Protein 4UQZ (pdb70)

Nearest PDB structures (foldseek):
  4uqy-assembly1_A  TM=9.998E-01  e=8.781E-48  Pseudomonas aeruginosa PAO1
  1zbp-assembly1_A  TM=9.006E-01  e=8.886E-19  Vibrio parahaemolyticus RIMD 2210633
  6xss-assembly1_A  TM=6.381E-01  e=7.057E-02  synthetic construct
  5jjt-assembly1_A  TM=5.419E-01  e=2.620E-01  Arabidopsis thaliana
  4hnw-assembly1_A  TM=4.404E-01  e=8.719E-01  Saccharomyces cerevisiae S288C

CATH classification: 1.25.40.10

Radius of gyration: 18.88 Å; Cα contacts (8 Å, |Δi|>4): 562; chains: 2; bounding box: 41×32×58 Å

Secondary structure (DSSP, 8-state):
-HHHHHHTT-HHHHHHHHHHHHHHSTT-HHHHHHHHHHHHHHT-HHHHHHHHHHHHHH-GGGHHHHHHHHHHHHHHHHHHHHHTTSSPPEE-SS--TTHHHHHHHHHHHHTT-HHHHHHHHHHHHHHSPP--EEETTEEES-EEES-TTTSSEEEEEETTEEEEEEGGGEEEEEE----BGGGGTEEEEEEEETTS-EEEEEEE-B-TTHHHHS-HHHHTTSEEEE-TTS-EEEB-EEEESS-EEEGGG--EEEE---/-TT--S--S-EE------BSS---

Sequence (282 aa):
IAEELLRAGRLDDALKALQEQVRSQPSNATLRIFLFQLLAVMGQWARAQNQLKVVGELDASALPMVQTYSSTTAIDCEALRREVFAGRLTPVILGQPAEWIAPLLQALSSLDAEGHGEAAQALREQAFDAAPAVPGRIGEAPFAWLADADTRLGPVLEVIVNGRYAWLPMSNLRSLKVEAPSDLRDLVWLPAELTLANGGATVALLPARYAETVEHGDDAARLGRKTEWLDSGLPVGQRLFVTDAGETALFDLRELDFEPTQKFIARNRAPRVQIEYDVELYGAE

Solvent-accessible surface area: 12768 Å² total; per-residue (Å²): 160,2,68,98,25,10,128,66,12,124,0,106,61,0,18,161,27,0,78,78,66,12,165,67,92,74,88,43,17,60,10,30,6,0,5,0,0,0,2,0,0,23,13,52,54,72,138,0,33,79,28,0,131,55,0,6,154,74,49,70,91,2,87,96,14,19,120,61,18,25,40,0,2,78,4,14,50,70,5,137,52,0,15,27,24,149,72,108,7,67,50,38,36,134,117,18,166,22,7,49,25,0,36,98,0,5,36,41,60,67,120,66,97,35,157,46,0,89,44,38,21,93,105,0,18,107,66,0,60,51,16,54,4,102,32,28,154,61,99,10,51,26,5,0,1,1,2,43,14,0,0,6,0,3,2,0,7,16,145,43,130,9,0,0,2,0,6,40,13,3,66,25,2,91,4,122,38,6,63,25,0,12,8,10,1,0,1,59,6,100,3,47,28,46,109,57,32,82,39,111,7,19,0,0,0,6,3,25,29,0,43,103,96,16,66,40,35,0,35,3,1,46,47,0,34,31,49,164,84,25,60,2,0,0,0,2,3,3,5,7,64,75,30,83,26,5,0,2,46,1,89,90,2,44,12,95,105,163,122,58,3,71,11,173,70,106,48,90,19,142,30,105,109,53,118,20,115,18,74,31,26,146

Structure (mmCIF, N/CA/C/O backbone):
data_4UQZ
#
_entry.id   4UQZ
#
_cell.length_a   52.112
_cell.length_b   67.323
_cell.length_c   94.025
_cell.angle_alpha   90.00
_cell.angle_beta   90.00
_cell.angle_gamma   90.00
#
_symmetry.space_group_name_H-M   'P 21 21 21'
#
loop_
_entity.id
_entity.type
_entity.pdbx_description
1 polymer HSIE1
2 polymer HSIB1
3 non-polymer 'ACETATE ION'
4 water water
#
loop_
_atom_site.group_PDB
_atom_site.id
_atom_site.type_symbol
_atom_site.label_atom_id
_atom_site.label_alt_id
_atom_site.label_comp_id
_atom_site.label_asym_id
_atom_site.label_entity_id
_atom_site.label_seq_id
_atom_site.pdbx_PDB_ins_code
_atom_site.Cartn_x
_atom_site.Cartn_y
_atom_site.Cartn_z
_atom_site.occupancy
_atom_site.B_iso_or_equiv
_atom_site.auth_seq_id
_atom_site.auth_comp_id
_atom_site.auth_asym_id
_atom_site.auth_atom_id
_atom_site.pdbx_PDB_model_num
ATOM 1 N N . ILE A 1 2 ? -1.818 20.240 -52.325 1.00 39.31 30 ILE A N 1
ATOM 2 C CA . ILE A 1 2 ? -3.129 20.791 -51.993 1.00 40.14 30 ILE A CA 1
ATOM 3 C C . ILE A 1 2 ? -3.799 20.052 -50.821 1.00 34.56 30 ILE A C 1
ATOM 4 O O . ILE A 1 2 ? -4.279 20.720 -49.905 1.00 35.73 30 ILE A O 1
ATOM 9 N N . A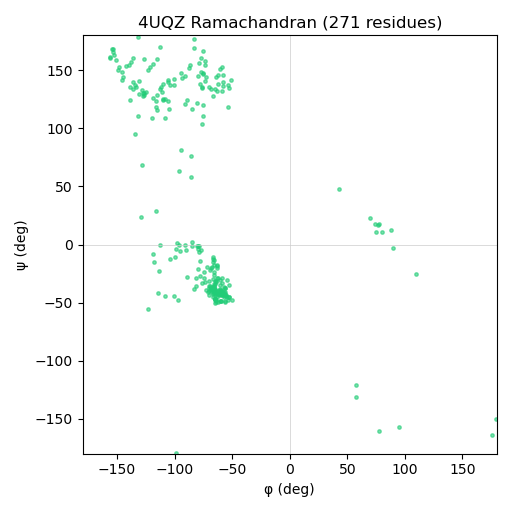LA A 1 3 ? -3.851 18.715 -50.854 1.00 32.88 31 ALA A N 1
ATOM 10 C CA . ALA A 1 3 ? -4.393 17.967 -49.699 1.00 31.83 31 ALA A CA 1
ATOM 11 C C . ALA A 1 3 ? -3.553 18.237 -48.447 1.00 35.10 31 ALA A C 1
ATOM 12 O O . ALA A 1 3 ? -4.096 18.369 -47.337 1.00 34.55 31 ALA A O 1
ATOM 14 N N . GLU A 1 4 ? -2.235 18.308 -48.631 1.00 37.36 32 GLU A N 1
ATOM 15 C CA . GLU A 1 4 ? -1.308 18.617 -47.543 1.00 38.06 32 GLU A CA 1
ATOM 16 C C . GLU A 1 4 ? -1.681 19.908 -46.870 1.00 39.04 32 GLU A C 1
ATOM 17 O O . GLU A 1 4 ? -1.645 20.027 -45.654 1.00 39.58 32 GLU A O 1
ATOM 23 N N . GLU A 1 5 ? -1.993 20.907 -47.679 1.00 38.12 33 GLU A N 1
ATOM 24 C CA . GLU A 1 5 ? -2.270 22.221 -47.143 1.00 35.85 33 GLU A CA 1
ATOM 25 C C . GLU A 1 5 ? -3.637 22.265 -46.486 1.00 34.49 33 GLU A C 1
ATOM 26 O O . GLU A 1 5 ? -3.856 23.047 -45.572 1.00 36.33 33 GLU A O 1
ATOM 32 N N . LEU A 1 6 ? -4.547 21.428 -46.968 1.00 32.99 34 LEU A N 1
ATOM 33 C CA . LEU A 1 6 ? -5.888 21.332 -46.418 1.00 30.23 34 LEU A CA 1
ATOM 34 C C . LEU A 1 6 ? -5.803 20.682 -45.031 1.00 29.28 34 LEU A C 1
ATOM 35 O O . LEU A 1 6 ? -6.466 21.107 -44.104 1.00 31.76 34 LEU A O 1
ATOM 40 N N . LEU A 1 7 ? -4.949 19.678 -44.919 1.00 30.19 35 LEU A N 1
ATOM 41 C CA . LEU A 1 7 ? -4.670 19.042 -43.633 1.00 30.23 35 LEU A CA 1
ATOM 42 C C . LEU A 1 7 ? -4.106 20.036 -42.644 1.00 33.33 35 LEU A C 1
ATOM 43 O O . LEU A 1 7 ? -4.558 20.159 -41.495 1.00 32.43 35 LEU A O 1
ATOM 48 N N . ARG A 1 8 ? -3.103 20.786 -43.094 1.00 35.43 36 ARG A N 1
ATOM 49 C CA . ARG A 1 8 ? -2.488 21.790 -42.243 1.00 35.82 36 ARG A CA 1
ATOM 50 C C . ARG A 1 8 ? -3.535 22.787 -41.714 1.00 35.28 36 ARG A C 1
ATOM 51 O O . ARG A 1 8 ? -3.467 23.225 -40.577 1.00 37.87 36 ARG A O 1
ATOM 59 N N . ALA A 1 9 ? -4.516 23.130 -42.547 1.00 33.46 37 ALA A N 1
ATOM 60 C CA . ALA A 1 9 ? -5.596 24.031 -42.165 1.00 33.28 37 ALA A CA 1
ATOM 61 C C . ALA A 1 9 ? -6.681 23.351 -41.317 1.00 31.45 37 ALA A C 1
ATOM 62 O O . ALA A 1 9 ? -7.654 24.000 -40.900 1.00 33.80 37 ALA A O 1
ATOM 64 N N . GLY A 1 10 ? -6.509 22.061 -41.063 1.00 30.89 38 GLY A N 1
ATOM 65 C CA . GLY A 1 10 ? -7.465 21.295 -40.281 1.00 28.98 38 GLY A CA 1
ATOM 66 C C . GLY A 1 10 ? -8.747 20.965 -41.018 1.00 30.97 38 GLY A C 1
ATOM 67 O O . GLY A 1 10 ? -9.751 20.637 -40.405 1.00 31.99 38 GLY A O 1
ATOM 68 N N . ARG A 1 11 ? -8.725 21.072 -42.347 1.00 28.41 39 ARG A N 1
ATOM 69 C CA . ARG A 1 11 ? -9.928 20.811 -43.124 1.00 27.68 39 ARG A CA 1
ATOM 70 C C . ARG A 1 11 ? -9.923 19.355 -43.590 1.00 29.51 39 ARG A C 1
ATOM 71 O O . ARG A 1 11 ? -9.559 19.039 -44.715 1.00 27.84 39 ARG A O 1
ATOM 79 N N . LEU A 1 12 ? -10.331 18.461 -42.701 1.00 24.60 40 LEU A N 1
ATOM 80 C CA . LEU A 1 12 ? -10.173 17.026 -42.957 1.00 24.81 40 LEU A CA 1
ATOM 81 C C . LEU A 1 12 ? -10.982 16.496 -44.129 1.00 25.17 40 LEU A C 1
ATOM 82 O O . LEU A 1 12 ? -10.456 15.737 -44.934 1.00 25.53 40 LEU A O 1
ATOM 87 N N . ASP A 1 13 ? -12.266 16.839 -44.185 1.00 26.27 41 ASP A N 1
ATOM 88 C CA . ASP A 1 13 ? -13.117 16.376 -45.294 1.00 29.65 41 ASP A CA 1
ATOM 89 C C . ASP A 1 13 ? -12.532 16.812 -46.628 1.00 31.06 41 ASP A C 1
ATOM 90 O O . ASP A 1 13 ? -12.506 16.055 -47.619 1.00 31.23 41 ASP A O 1
ATOM 95 N N . ASP A 1 14 ? -12.088 18.058 -46.667 1.00 30.23 42 ASP A N 1
ATOM 96 C CA . ASP A 1 14 ? -11.612 18.624 -47.917 1.00 31.67 42 ASP A CA 1
ATOM 97 C C . ASP A 1 14 ? -10.298 17.970 -48.305 1.00 29.52 42 ASP A C 1
ATOM 98 O O . ASP A 1 14 ? -10.026 17.713 -49.490 1.00 31.88 42 ASP A O 1
ATOM 103 N N . ALA A 1 15 ? -9.483 17.700 -47.288 1.00 27.29 43 ALA A N 1
ATOM 104 C CA . ALA A 1 15 ? -8.203 17.058 -47.511 1.00 24.60 43 ALA A CA 1
ATOM 105 C C . ALA A 1 15 ? -8.425 15.647 -48.037 1.00 26.50 43 ALA A C 1
ATOM 106 O O . ALA A 1 15 ? -7.727 15.208 -48.939 1.00 26.39 43 ALA A O 1
ATOM 108 N N . LEU A 1 16 ? -9.390 14.933 -47.463 1.00 26.45 44 LEU A N 1
ATOM 109 C CA . LEU A 1 16 ? -9.644 13.566 -47.880 1.00 25.70 44 LEU A CA 1
ATOM 110 C C . LEU A 1 16 ? -10.134 13.515 -49.327 1.00 26.08 44 LEU A C 1
ATOM 111 O O . LEU A 1 16 ? -9.626 12.722 -50.127 1.00 24.32 44 LEU A O 1
ATOM 116 N N . LYS A 1 17 ? -11.087 14.375 -49.677 1.00 26.36 45 LYS A N 1
ATOM 117 C CA . LYS A 1 17 ? -11.585 14.454 -51.043 1.00 31.71 45 LYS A CA 1
ATOM 118 C C . LYS A 1 17 ? -10.428 14.661 -52.012 1.00 33.17 45 LYS A C 1
ATOM 119 O O . LYS A 1 17 ? -10.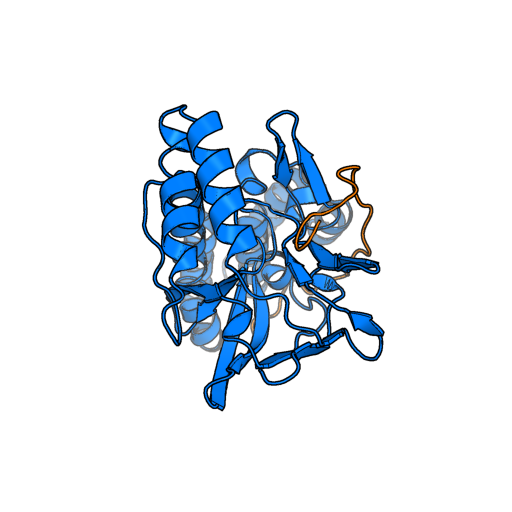325 13.981 -53.039 1.00 32.57 45 LYS A O 1
ATOM 125 N N . ALA A 1 18 ? -9.553 15.602 -51.681 1.00 26.46 46 ALA A N 1
ATOM 126 C CA . ALA A 1 18 ? -8.450 15.933 -52.561 1.00 27.52 46 ALA A CA 1
ATOM 127 C C . ALA A 1 18 ? -7.462 14.772 -52.694 1.00 30.04 46 ALA A C 1
ATOM 128 O O . ALA A 1 18 ? -6.957 14.492 -53.798 1.00 31.25 46 ALA A O 1
ATOM 130 N N . LEU A 1 19 ? -7.198 14.101 -51.575 1.00 25.82 47 LEU A N 1
ATOM 131 C CA . LEU A 1 19 ? -6.213 13.033 -51.546 1.00 24.28 47 LEU A CA 1
ATOM 132 C C . LEU A 1 19 ? -6.725 11.802 -52.313 1.00 26.43 47 LEU A C 1
ATOM 133 O O . LEU A 1 19 ? -5.975 11.184 -53.069 1.00 24.62 47 LEU A O 1
ATOM 138 N N . GLN A 1 20 ? -7.987 11.456 -52.106 1.00 27.09 48 GLN A N 1
ATOM 139 C CA . GLN A 1 20 ? -8.611 10.381 -52.887 1.00 26.44 48 GLN A CA 1
ATOM 140 C C . GLN A 1 20 ? -8.522 10.633 -54.382 1.00 28.80 48 GLN A C 1
ATOM 141 O O . GLN A 1 20 ? -8.316 9.686 -55.148 1.00 31.81 48 GLN A O 1
ATOM 147 N N . GLU A 1 21 ? -8.654 11.884 -54.825 1.00 26.46 49 GLU A N 1
ATOM 148 C CA . GLU A 1 21 ? -8.544 12.129 -56.251 1.00 30.92 49 GLU A CA 1
ATOM 149 C C . GLU A 1 21 ? -7.098 11.904 -56.699 1.00 29.74 49 GLU A C 1
ATOM 150 O O . GLU A 1 21 ? -6.858 11.418 -57.793 1.00 31.98 49 GLU A O 1
ATOM 156 N N . GLN A 1 22 ? -6.140 12.253 -55.845 1.00 28.51 50 GLN A N 1
ATOM 157 C CA . GLN A 1 22 ? -4.740 11.982 -56.152 1.00 31.37 50 GLN A CA 1
ATOM 158 C C . GLN A 1 22 ? -4.457 10.490 -56.308 1.00 28.44 50 GLN A C 1
ATOM 159 O O . GLN A 1 22 ? -3.748 10.068 -57.227 1.00 29.68 50 GLN A O 1
ATOM 165 N N . VAL A 1 23 ? -5.015 9.705 -55.397 1.00 27.55 51 VAL A N 1
ATOM 166 C CA . VAL A 1 23 ? -4.809 8.263 -55.399 1.00 25.50 51 VAL A CA 1
ATOM 167 C C . VAL A 1 23 ? -5.447 7.662 -56.641 1.00 27.95 51 VAL A C 1
ATOM 168 O O . VAL A 1 23 ? -4.876 6.769 -57.269 1.00 31.44 51 VAL A O 1
ATOM 172 N N . ARG A 1 24 ? -6.601 8.183 -57.044 1.00 26.96 52 ARG A N 1
ATOM 173 C CA . ARG A 1 24 ? -7.299 7.646 -58.192 1.00 31.49 52 ARG A CA 1
ATOM 174 C C . ARG A 1 24 ? -6.465 7.872 -59.450 1.00 34.96 52 ARG A C 1
ATOM 175 O O . ARG A 1 24 ? -6.393 7.019 -60.338 1.00 37.46 52 ARG A O 1
ATOM 183 N N . SER A 1 25 ? -5.827 9.033 -59.495 1.00 34.38 53 SER A N 1
ATOM 184 C CA . SER A 1 25 ? -4.955 9.433 -60.578 1.00 37.54 53 SER A CA 1
ATOM 185 C C . SER A 1 25 ? -3.670 8.625 -60.677 1.00 34.66 53 SER A C 1
ATOM 186 O O . SER A 1 25 ? -3.208 8.320 -61.781 1.00 37.38 53 SER A O 1
ATOM 189 N N . GLN A 1 26 ? -3.105 8.280 -59.523 1.00 30.23 54 GLN A N 1
ATOM 190 C CA . GLN A 1 26 ? -1.884 7.484 -59.442 1.00 30.44 54 GLN A CA 1
ATOM 191 C C . GLN A 1 26 ? -2.090 6.298 -58.504 1.00 28.30 54 GLN A C 1
ATOM 192 O O . GLN A 1 26 ? -1.504 6.266 -57.417 1.00 28.20 54 GLN A O 1
ATOM 198 N N . PRO A 1 27 ? -2.923 5.322 -58.899 1.00 27.99 55 PRO A N 1
ATOM 199 C CA . PRO A 1 27 ? -3.295 4.262 -57.940 1.00 25.12 55 PRO A CA 1
ATOM 200 C C . PRO A 1 27 ? -2.179 3.311 -57.448 1.00 24.43 55 PRO A C 1
ATOM 201 O O . PRO A 1 27 ? -2.421 2.629 -56.457 1.00 26.45 55 PRO A O 1
ATOM 205 N N . SER A 1 28 ? -1.008 3.304 -58.084 1.00 29.13 56 SER A N 1
ATOM 206 C CA . SER A 1 28 ? 0.097 2.451 -57.646 1.00 31.20 56 SER A CA 1
ATOM 207 C C . SER A 1 28 ? 1.120 3.179 -56.778 1.00 31.93 56 SER A C 1
ATOM 208 O O . SER A 1 28 ? 2.107 2.580 -56.345 1.00 32.95 56 SER A O 1
ATOM 211 N N . ASN A 1 29 ? 0.873 4.460 -56.520 1.00 31.22 57 ASN A N 1
ATOM 212 C CA . ASN A 1 29 ? 1.737 5.264 -55.664 1.00 30.47 57 ASN A CA 1
ATOM 213 C C . ASN A 1 29 ? 1.511 4.937 -54.181 1.00 28.32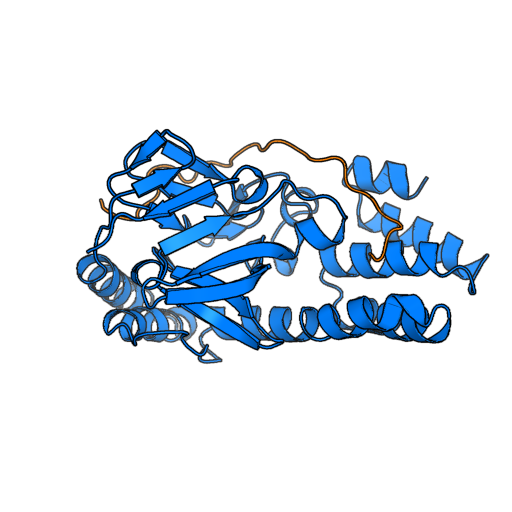 57 ASN A C 1
ATOM 214 O O . ASN A 1 29 ? 0.495 5.322 -53.586 1.00 27.53 57 ASN A O 1
ATOM 219 N N . ALA A 1 30 ? 2.435 4.179 -53.606 1.00 27.16 58 ALA A N 1
ATOM 220 C CA . ALA A 1 30 ? 2.305 3.732 -52.235 1.00 26.00 58 ALA A CA 1
ATOM 221 C C . ALA A 1 30 ? 2.319 4.890 -51.259 1.00 25.41 58 ALA A C 1
ATOM 222 O O . ALA A 1 30 ? 1.686 4.794 -50.212 1.00 24.46 58 ALA A O 1
ATOM 224 N N . THR A 1 31 ? 3.039 5.957 -51.580 1.00 26.49 59 THR A N 1
ATOM 225 C CA . THR A 1 31 ? 3.178 7.038 -50.593 1.00 27.34 59 THR A CA 1
ATOM 226 C C . THR A 1 31 ? 1.855 7.774 -50.419 1.00 24.49 59 THR A C 1
ATOM 227 O O . THR A 1 31 ? 1.506 8.189 -49.313 1.00 20.66 59 THR A O 1
ATOM 231 N N . LEU A 1 32 ? 1.095 7.920 -51.490 1.00 23.16 60 LEU A N 1
ATOM 232 C CA . LEU A 1 32 ? -0.208 8.559 -51.373 1.00 22.56 60 LEU A CA 1
ATOM 233 C C . LEU A 1 32 ? -1.125 7.716 -50.516 1.00 22.86 60 LEU A C 1
ATOM 234 O O . LEU A 1 32 ? -1.987 8.243 -49.818 1.00 21.49 60 LEU A O 1
ATOM 239 N N . ARG A 1 33 ? -0.978 6.392 -50.596 1.00 20.93 61 ARG A N 1
ATOM 240 C CA . ARG A 1 33 ? -1.847 5.518 -49.823 1.00 18.73 61 ARG A CA 1
ATOM 241 C C . ARG A 1 33 ? -1.418 5.466 -48.373 1.00 17.47 61 ARG A C 1
ATOM 242 O O . ARG A 1 33 ? -2.230 5.209 -47.504 1.00 17.49 61 ARG A O 1
ATOM 250 N N . ILE A 1 34 ? -0.136 5.697 -48.121 1.00 17.22 62 ILE A N 1
ATOM 251 C CA . ILE A 1 34 ? 0.349 5.865 -46.747 1.00 17.60 62 ILE A CA 1
ATOM 252 C C . ILE A 1 34 ? -0.246 7.130 -46.109 1.00 19.15 62 ILE A C 1
ATOM 253 O O . ILE A 1 34 ? -0.790 7.080 -45.001 1.00 18.97 62 ILE A O 1
ATOM 258 N N . PHE A 1 35 ? -0.216 8.242 -46.848 1.00 18.19 63 PHE A N 1
ATOM 259 C CA . PHE A 1 35 ? -0.888 9.465 -46.396 1.00 18.57 63 PHE A CA 1
ATOM 260 C C . PHE A 1 35 ? -2.384 9.124 -46.141 1.00 17.53 63 PHE A C 1
ATOM 261 O O . PHE A 1 35 ? -2.913 9.446 -45.083 1.00 17.88 63 PHE A O 1
ATOM 269 N N . LEU A 1 36 ? -3.040 8.461 -47.091 1.00 18.29 64 LEU A N 1
ATOM 270 C CA . LEU A 1 36 ? -4.475 8.236 -47.012 1.00 16.74 64 LEU A CA 1
ATOM 271 C C . LEU A 1 36 ? -4.856 7.361 -45.805 1.00 18.10 64 LEU A C 1
ATOM 272 O O . LEU A 1 36 ? -5.842 7.629 -45.093 1.00 15.95 64 LEU A O 1
ATOM 277 N N . PHE A 1 37 ? -4.083 6.303 -45.562 1.00 17.12 65 PHE A N 1
ATOM 278 C CA . PHE A 1 37 ? -4.371 5.459 -44.411 1.00 15.79 65 PHE A CA 1
ATOM 279 C C . PHE A 1 37 ? -4.311 6.296 -43.128 1.00 16.08 65 PHE A C 1
ATOM 280 O O . PHE A 1 37 ? -5.179 6.175 -42.262 1.00 15.81 65 PHE A O 1
ATOM 288 N N . GLN A 1 38 ? -3.300 7.147 -43.030 1.00 15.25 66 GLN A N 1
ATOM 289 C CA . GLN A 1 38 ? -3.093 7.931 -41.811 1.00 15.41 66 GLN A CA 1
ATOM 290 C C . GLN A 1 38 ? -4.215 8.948 -41.670 1.00 16.64 66 GLN A C 1
ATOM 291 O O . GLN A 1 38 ? -4.700 9.221 -40.568 1.00 16.81 66 GLN A O 1
ATOM 297 N N . LEU A 1 39 ? -4.606 9.547 -42.792 1.00 16.69 67 LEU A N 1
ATOM 298 C CA . LEU A 1 39 ? -5.686 10.524 -42.740 1.00 15.93 67 LEU A CA 1
ATOM 299 C C . LEU A 1 39 ? -7.006 9.899 -42.369 1.00 15.61 67 LEU A C 1
ATOM 300 O O . LEU A 1 39 ? -7.740 10.430 -41.536 1.00 17.95 67 LEU A O 1
ATOM 305 N N . LEU A 1 40 ? -7.303 8.733 -42.944 1.00 16.83 68 LEU A N 1
ATOM 306 C CA . LEU A 1 40 ? -8.499 7.987 -42.560 1.00 15.27 68 LEU A CA 1
ATOM 307 C C . LEU A 1 40 ? -8.470 7.624 -41.047 1.00 15.39 68 LEU A C 1
ATOM 308 O O . LEU A 1 40 ? -9.510 7.685 -40.387 1.00 16.72 68 LEU A O 1
ATOM 313 N N . ALA A 1 41 ? -7.303 7.245 -40.519 1.00 15.52 69 ALA A N 1
ATOM 314 C CA . ALA A 1 41 ? -7.155 6.952 -39.105 1.00 14.48 69 ALA A CA 1
ATOM 315 C C . ALA A 1 41 ? -7.508 8.188 -38.252 1.00 17.22 69 ALA A C 1
ATOM 316 O O . ALA A 1 41 ? -8.282 8.116 -37.283 1.00 17.71 69 ALA A O 1
ATOM 318 N N . VAL A 1 42 ? -6.950 9.335 -38.615 1.00 16.56 70 VAL A N 1
ATOM 319 C CA . VAL A 1 42 ? -7.314 10.588 -37.906 1.00 16.99 70 VAL A CA 1
ATOM 320 C C . VAL A 1 42 ? -8.835 10.841 -37.952 1.00 18.19 70 VAL A C 1
ATOM 321 O O . VAL A 1 42 ? -9.445 11.293 -36.957 1.00 17.39 70 VAL A O 1
ATOM 325 N N . MET A 1 43 ? -9.450 10.577 -39.100 1.00 17.21 71 MET A N 1
ATOM 326 C CA . MET A 1 43 ? -10.901 10.773 -39.241 1.00 17.04 71 MET A CA 1
ATOM 327 C C . MET A 1 43 ? -11.733 9.637 -38.624 1.00 19.44 71 MET A C 1
ATOM 328 O O . MET A 1 43 ? -12.964 9.713 -38.600 1.00 23.88 71 MET A O 1
ATOM 333 N N . GLY A 1 44 ? -11.078 8.584 -38.174 1.00 19.23 72 GLY A N 1
ATOM 334 C CA . GLY A 1 44 ? -11.767 7.482 -37.512 1.00 18.97 72 GLY A CA 1
ATOM 335 C C . GLY A 1 44 ? -12.513 6.546 -38.452 1.00 20.97 72 GLY A C 1
ATOM 336 O O . GLY A 1 44 ? -13.335 5.738 -38.028 1.00 21.70 72 GLY A O 1
ATOM 337 N N . GLN A 1 45 ? -12.175 6.623 -39.725 1.00 20.87 73 GLN A N 1
ATOM 338 C CA . GLN A 1 45 ? -12.754 5.707 -40.711 1.00 21.77 73 GLN A CA 1
ATOM 339 C C . GLN A 1 45 ? -11.933 4.439 -40.736 1.00 21.34 73 GLN A C 1
ATOM 340 O O . GLN A 1 45 ? -11.138 4.249 -41.644 1.00 19.28 73 GLN A O 1
ATOM 346 N N . TRP A 1 46 ? -12.120 3.591 -39.724 1.00 20.21 74 TRP A N 1
ATOM 347 C CA . TRP A 1 46 ? -11.221 2.484 -39.428 1.00 19.21 74 TRP A CA 1
ATOM 348 C C . TRP A 1 46 ? -11.116 1.434 -40.534 1.00 17.34 74 TRP A C 1
ATOM 349 O O . TRP A 1 46 ? -10.005 1.053 -40.878 1.00 17.72 74 TRP A O 1
ATOM 360 N N . ALA A 1 47 ? -12.252 0.957 -41.036 1.00 18.94 75 ALA A N 1
ATOM 361 C CA . ALA A 1 47 ? -12.248 -0.084 -42.071 1.00 19.14 75 ALA A CA 1
ATOM 362 C C . ALA A 1 47 ? -11.531 0.437 -43.326 1.00 20.13 75 ALA A C 1
ATOM 363 O O . ALA A 1 47 ? -10.705 -0.283 -43.935 1.00 18.80 75 ALA A O 1
ATOM 365 N N . ARG A 1 48 ? -11.813 1.681 -43.704 1.00 20.13 76 ARG A N 1
ATOM 366 C CA . ARG A 1 48 ? -11.187 2.245 -44.885 1.00 19.62 76 ARG A CA 1
ATOM 367 C C . ARG A 1 48 ? -9.703 2.451 -44.687 1.00 16.23 76 ARG A C 1
ATOM 368 O O . ARG A 1 48 ? -8.938 2.293 -45.623 1.00 17.91 76 ARG A O 1
ATOM 376 N N . ALA A 1 49 ? -9.276 2.833 -43.476 1.00 14.85 77 ALA A N 1
ATOM 377 C CA . ALA A 1 49 ? -7.849 2.951 -43.204 1.00 15.53 77 ALA A CA 1
ATOM 378 C C . ALA A 1 49 ? -7.198 1.580 -43.337 1.00 17.41 77 ALA A C 1
ATOM 379 O O . ALA A 1 49 ? -6.135 1.455 -43.922 1.00 15.93 77 ALA A O 1
ATOM 381 N N . GLN A 1 50 ? -7.834 0.568 -42.762 1.00 16.72 78 GLN A N 1
ATOM 382 C CA . GLN A 1 50 ? -7.308 -0.784 -42.904 1.00 18.56 78 GLN A CA 1
ATOM 383 C C . GLN A 1 50 ? -7.223 -1.237 -44.363 1.00 17.74 78 GLN A C 1
ATOM 384 O O . GLN A 1 50 ? -6.261 -1.907 -44.745 1.00 17.42 78 GLN A O 1
ATOM 390 N N . ASN A 1 51 ? -8.220 -0.886 -45.170 1.00 16.21 79 ASN A N 1
ATOM 391 C CA . ASN A 1 51 ? -8.205 -1.219 -46.606 1.00 16.27 79 ASN A CA 1
ATOM 392 C C . ASN A 1 51 ? -6.958 -0.642 -47.280 1.00 17.08 79 ASN A C 1
ATOM 393 O O . ASN A 1 51 ? -6.304 -1.282 -48.121 1.00 17.79 79 ASN A O 1
ATOM 398 N N . GLN A 1 52 ? -6.652 0.615 -46.963 1.00 14.81 80 GLN A N 1
ATOM 399 C CA . GLN A 1 52 ? -5.480 1.231 -47.575 1.00 17.48 80 GLN A CA 1
ATOM 400 C C . GLN A 1 52 ? -4.182 0.577 -47.122 1.00 17.15 80 GLN A C 1
ATOM 401 O O . GLN A 1 52 ? -3.263 0.409 -47.921 1.00 18.57 80 GLN A O 1
ATOM 407 N N . LEU A 1 53 ? -4.066 0.263 -45.814 1.00 19.15 81 LEU A N 1
ATOM 408 C CA . LEU A 1 53 ? -2.916 -0.505 -45.372 1.00 20.51 81 LEU A CA 1
ATOM 409 C C . LEU A 1 53 ? -2.708 -1.788 -46.149 1.00 18.59 81 LEU A C 1
ATOM 410 O O . LEU A 1 53 ? -1.574 -2.109 -46.485 1.00 22.33 81 LEU A O 1
ATOM 415 N N . LYS A 1 54 ? -3.773 -2.554 -46.385 1.00 17.82 82 LYS A N 1
ATOM 416 C CA . LYS A 1 54 ? -3.625 -3.780 -47.153 1.00 22.06 82 LYS A CA 1
ATOM 417 C C . LYS A 1 54 ? -3.031 -3.464 -48.515 1.00 24.25 82 LYS A C 1
ATOM 418 O O . LYS A 1 54 ? -2.144 -4.171 -48.979 1.00 27.14 82 LYS A O 1
ATOM 424 N N . VAL A 1 55 ? -3.501 -2.394 -49.157 1.00 22.26 83 VAL A N 1
ATOM 425 C CA . VAL A 1 55 ? -3.030 -2.114 -50.497 1.00 23.02 83 VAL A CA 1
ATOM 426 C C . VAL A 1 55 ? -1.579 -1.639 -50.420 1.00 20.28 83 VAL A C 1
ATOM 427 O O . VAL A 1 55 ? -0.750 -2.046 -51.247 1.00 23.96 83 VAL A O 1
ATOM 431 N N . VAL A 1 56 ? -1.258 -0.811 -49.429 1.00 21.61 84 VAL A N 1
ATOM 432 C CA . VAL A 1 56 ? 0.121 -0.424 -49.220 1.00 21.28 84 VAL A CA 1
ATOM 433 C C . VAL A 1 56 ? 1.028 -1.653 -49.110 1.00 24.14 84 VAL A C 1
ATOM 434 O O . VAL A 1 56 ? 2.091 -1.703 -49.749 1.00 25.24 84 VAL A O 1
ATOM 438 N N . GLY A 1 57 ? 0.589 -2.648 -48.334 1.00 24.70 85 GLY A N 1
ATOM 439 C CA . GLY A 1 57 ? 1.348 -3.870 -48.160 1.00 27.35 85 GLY A CA 1
ATOM 440 C C . GLY A 1 57 ? 1.649 -4.569 -49.464 1.00 30.47 85 GLY A C 1
ATOM 441 O O . GLY A 1 57 ? 2.742 -5.118 -49.657 1.00 32.08 85 GLY A O 1
ATOM 442 N N . GLU A 1 58 ? 0.687 -4.508 -50.385 1.00 28.87 86 GLU A N 1
ATOM 443 C CA . GLU A 1 58 ? 0.785 -5.242 -51.634 1.00 31.40 86 GLU A CA 1
ATOM 444 C C . GLU A 1 58 ? 1.636 -4.498 -52.640 1.00 31.62 86 GLU A C 1
ATOM 445 O O . GLU A 1 58 ? 2.254 -5.112 -53.502 1.00 36.50 86 GLU A O 1
ATOM 451 N N . LEU A 1 59 ? 1.658 -3.175 -52.537 1.00 29.88 87 LEU A N 1
ATOM 452 C CA . LEU A 1 59 ? 2.450 -2.337 -53.428 1.00 33.37 87 LEU A CA 1
ATOM 453 C C . LEU A 1 59 ? 3.890 -2.232 -52.987 1.00 39.44 87 LEU A C 1
ATOM 454 O O . LEU A 1 59 ? 4.794 -2.195 -53.807 1.00 43.28 87 LEU A O 1
ATOM 459 N N . ASP A 1 60 ? 4.093 -2.162 -51.678 1.00 41.00 88 ASP A N 1
ATOM 460 C CA . ASP A 1 60 ? 5.410 -1.918 -51.109 1.00 45.39 88 ASP A CA 1
ATOM 461 C C . ASP A 1 60 ? 5.635 -2.883 -49.958 1.00 46.07 88 ASP A C 1
ATOM 462 O O . ASP A 1 60 ? 5.210 -2.617 -48.828 1.00 45.08 88 ASP A O 1
ATOM 467 N N . ALA A 1 61 ? 6.294 -4.000 -50.249 1.00 47.20 89 ALA A N 1
ATOM 468 C CA . ALA A 1 61 ? 6.460 -5.071 -49.271 1.00 46.63 89 ALA A CA 1
ATOM 469 C C . ALA A 1 61 ? 7.316 -4.652 -48.082 1.00 44.43 89 ALA A C 1
ATOM 470 O O . ALA A 1 61 ? 7.292 -5.297 -47.032 1.00 43.45 89 ALA A O 1
ATOM 472 N N . SER A 1 62 ? 8.078 -3.578 -48.236 1.00 42.95 90 SER A N 1
ATOM 473 C CA . SER A 1 62 ? 8.934 -3.148 -47.153 1.00 41.81 90 SER A CA 1
ATOM 474 C C . SER A 1 62 ? 8.089 -2.496 -46.065 1.00 41.43 90 SER A C 1
ATOM 475 O O . SER A 1 62 ? 8.491 -2.461 -44.902 1.00 42.93 90 SER A O 1
ATOM 478 N N . ALA A 1 63 ? 6.913 -1.999 -46.444 1.00 38.66 91 ALA A N 1
ATOM 479 C CA . ALA A 1 63 ? 5.990 -1.361 -45.502 1.00 35.25 91 ALA A CA 1
ATOM 480 C C . ALA A 1 63 ? 5.175 -2.360 -44.671 1.00 33.71 91 ALA A C 1
ATOM 481 O O . ALA A 1 63 ? 4.378 -1.953 -43.810 1.00 34.15 91 ALA A O 1
ATOM 483 N N . LEU A 1 64 ? 5.371 -3.651 -44.908 1.00 32.39 92 LEU A N 1
ATOM 484 C CA . LEU A 1 64 ? 4.568 -4.688 -44.253 1.00 32.13 92 LEU A CA 1
ATOM 485 C C . LEU A 1 64 ? 4.643 -4.729 -42.707 1.00 31.12 92 LEU A C 1
ATOM 486 O O . LEU A 1 64 ? 3.644 -5.061 -42.048 1.00 27.53 92 LEU A O 1
ATOM 491 N N . PRO A 1 65 ? 5.813 -4.421 -42.116 1.00 32.46 93 PRO A N 1
ATOM 492 C CA . PRO A 1 65 ? 5.754 -4.385 -40.646 1.00 30.99 93 PRO A CA 1
ATOM 493 C C . PRO A 1 65 ? 4.874 -3.228 -40.154 1.00 27.73 93 PRO A C 1
ATOM 494 O O . PRO A 1 65 ? 4.107 -3.439 -39.222 1.00 27.77 93 PRO A O 1
ATOM 498 N N . MET A 1 66 ? 4.946 -2.048 -40.773 1.00 26.78 94 MET A N 1
ATOM 499 C CA . MET A 1 66 ? 3.983 -0.998 -40.432 1.00 25.88 94 MET A CA 1
ATOM 500 C C . MET A 1 66 ? 2.550 -1.485 -40.619 1.00 23.68 94 MET A C 1
ATOM 501 O O . MET A 1 66 ? 1.683 -1.223 -39.762 1.00 20.76 94 MET A O 1
ATOM 506 N N . VAL A 1 67 ? 2.295 -2.203 -41.721 1.00 20.89 95 VAL A N 1
ATOM 507 C CA . VAL A 1 67 ? 0.940 -2.663 -41.992 1.00 19.61 95 VAL A CA 1
ATOM 508 C C . VAL A 1 67 ? 0.420 -3.558 -40.878 1.00 20.77 95 VAL A C 1
ATOM 509 O O . VAL A 1 67 ? -0.713 -3.411 -40.440 1.00 19.74 95 VAL A O 1
ATOM 513 N N . GLN A 1 68 ? 1.260 -4.474 -40.408 1.00 22.72 96 GLN A N 1
ATOM 514 C CA . GLN A 1 68 ? 0.870 -5.373 -39.332 1.00 24.57 96 GLN A CA 1
ATOM 515 C C . GLN A 1 68 ? 0.613 -4.597 -38.042 1.00 22.23 96 GLN A C 1
ATOM 516 O O . GLN A 1 68 ? -0.441 -4.752 -37.408 1.00 20.32 96 GLN A O 1
ATOM 522 N N . THR A 1 69 ? 1.568 -3.743 -37.678 1.00 16.52 97 THR A N 1
ATOM 523 C CA . THR A 1 69 ? 1.449 -2.932 -36.460 1.00 18.41 97 THR A CA 1
ATOM 524 C C . THR A 1 69 ? 0.166 -2.099 -36.466 1.00 17.00 97 THR A C 1
ATOM 525 O O . THR A 1 69 ? -0.593 -2.069 -35.495 1.00 18.82 97 THR A O 1
ATOM 529 N N . TYR A 1 70 ? -0.088 -1.386 -37.575 1.00 15.89 98 TYR A N 1
ATOM 530 C CA . TYR A 1 70 ? -1.167 -0.432 -37.494 1.00 16.11 98 TYR A CA 1
ATOM 531 C C . TYR A 1 70 ? -2.524 -1.015 -37.853 1.00 15.74 98 TYR A C 1
ATOM 532 O O . TYR A 1 70 ? -3.539 -0.482 -37.486 1.00 15.69 98 TYR A O 1
ATOM 541 N N A SER A 1 71 ? -2.562 -2.150 -38.542 0.50 18.61 99 SER A N 1
ATOM 542 N N B SER A 1 71 ? -2.560 -2.098 -38.630 0.50 18.65 99 SER A N 1
ATOM 543 C CA A SER A 1 71 ? -3.873 -2.728 -38.746 0.50 19.11 99 SER A CA 1
ATOM 544 C CA B SER A 1 71 ? -3.851 -2.699 -38.939 0.50 19.66 99 SER A CA 1
ATOM 545 C C A SER A 1 71 ? -4.388 -3.256 -37.390 0.50 17.05 99 SER A C 1
ATOM 546 C C B SER A 1 71 ? -4.438 -3.216 -37.625 0.50 17.70 99 SER A C 1
ATOM 547 O O A SER A 1 71 ? -5.553 -3.076 -37.056 0.50 17.37 99 SER A O 1
ATOM 548 O O B SER A 1 71 ? -5.637 -3.120 -37.365 0.50 17.31 99 SER A O 1
ATOM 553 N N A THR A 1 72 ? -3.515 -3.871 -36.600 0.50 18.68 100 THR A N 1
ATOM 554 N N B THR A 1 72 ? -3.551 -3.771 -36.813 0.50 18.48 100 THR A N 1
ATOM 555 C CA A THR A 1 72 ? -3.923 -4.325 -35.269 0.50 18.31 100 THR A CA 1
ATOM 556 C CA B THR A 1 72 ? -3.888 -4.248 -35.485 0.50 18.73 100 THR A CA 1
ATOM 557 C C A THR A 1 72 ? -4.140 -3.145 -34.303 0.50 16.57 100 THR A C 1
ATOM 558 C C B THR A 1 72 ? -4.254 -3.097 -34.540 0.50 17.01 100 THR A C 1
ATOM 559 O O A THR A 1 72 ? -4.972 -3.217 -33.419 0.50 17.72 100 THR A O 1
ATOM 560 O O B THR A 1 72 ? -5.297 -3.167 -33.897 0.50 15.87 100 THR A O 1
ATOM 567 N N . ALA A 1 73 ? -3.441 -2.030 -34.495 1.00 16.61 101 ALA A N 1
ATOM 568 C CA . ALA A 1 73 ? -3.766 -0.812 -33.723 1.00 16.44 101 ALA A CA 1
ATOM 569 C C . ALA A 1 73 ? -5.169 -0.285 -34.022 1.00 15.91 101 ALA A C 1
ATOM 570 O O . ALA A 1 73 ? -5.910 0.153 -33.156 1.00 16.13 101 ALA A O 1
ATOM 572 N N . ILE A 1 74 ? -5.546 -0.321 -35.296 1.00 14.99 102 ILE A N 1
ATOM 573 C CA . ILE A 1 74 ? -6.879 0.097 -35.643 1.00 15.81 102 ILE A CA 1
ATOM 574 C C . ILE A 1 74 ? -7.924 -0.849 -35.018 1.00 18.42 102 ILE A C 1
ATOM 575 O O . ILE A 1 74 ? -8.976 -0.399 -34.579 1.00 17.23 102 ILE A O 1
ATOM 580 N N . ASP A 1 75 ? -7.654 -2.156 -35.004 1.00 17.43 103 ASP A N 1
ATOM 581 C CA . ASP A 1 75 ? -8.593 -3.075 -34.342 1.00 20.41 103 ASP A CA 1
ATOM 582 C C . ASP A 1 75 ? -8.767 -2.694 -32.870 1.00 20.32 103 ASP A C 1
ATOM 583 O O . ASP A 1 75 ? -9.889 -2.710 -32.347 1.00 21.30 103 ASP A O 1
ATOM 588 N N . CYS A 1 76 ? -7.663 -2.332 -32.223 1.00 18.57 104 CYS A N 1
ATOM 589 C CA . CYS A 1 76 ? -7.683 -1.929 -30.817 1.00 19.33 104 CYS A CA 1
ATOM 590 C C . CYS A 1 76 ? -8.499 -0.646 -30.614 1.00 21.22 104 CYS A C 1
ATOM 591 O O . CYS A 1 76 ? -9.241 -0.531 -29.641 1.00 19.14 104 CYS A O 1
ATOM 594 N N . GLU A 1 77 ? -8.385 0.322 -31.522 1.00 22.33 105 GLU A N 1
ATOM 595 C CA . GLU A 1 77 ? -9.216 1.545 -31.387 1.00 26.11 105 GLU A CA 1
ATOM 596 C C . GLU A 1 77 ? -10.728 1.277 -31.269 1.00 32.70 105 GLU A C 1
ATOM 597 O O . GLU A 1 77 ? -11.432 2.067 -30.652 1.00 33.37 105 GLU A O 1
ATOM 603 N N . ALA A 1 78 ? -11.241 0.196 -31.880 1.00 32.19 106 ALA A N 1
ATOM 604 C CA . ALA A 1 78 ? -12.654 -0.211 -31.700 1.00 31.08 106 ALA A CA 1
ATOM 605 C C . ALA A 1 78 ? -12.964 -0.838 -30.341 1.00 33.25 106 ALA A C 1
ATOM 606 O O . ALA A 1 78 ? -14.088 -0.758 -29.816 1.00 33.78 106 ALA A O 1
ATOM 608 N N . LEU A 1 79 ? -11.994 -1.529 -29.779 1.00 31.76 107 LEU A N 1
ATOM 609 C CA . LEU A 1 79 ? -12.215 -2.053 -28.468 1.00 34.70 107 LEU A CA 1
ATOM 610 C C . LEU A 1 79 ? -12.412 -0.847 -27.546 1.00 32.24 107 LEU A C 1
ATOM 611 O O . LEU A 1 79 ? -13.145 -0.959 -26.581 1.00 36.64 107 LEU A O 1
ATOM 616 N N . ARG A 1 80 ? -11.809 0.306 -27.874 1.00 30.83 108 ARG A N 1
ATOM 617 C CA . ARG A 1 80 ? -11.830 1.457 -26.930 1.00 24.15 108 ARG A CA 1
ATOM 618 C C . ARG A 1 80 ? -13.240 1.964 -26.706 1.00 25.03 108 ARG A C 1
ATOM 619 O O . ARG A 1 80 ? -13.650 2.160 -25.554 1.00 22.85 108 ARG A O 1
ATOM 627 N N . ARG A 1 81 ? -13.967 2.191 -27.794 1.00 24.75 109 ARG A N 1
ATOM 628 C CA . ARG A 1 81 ? -15.365 2.584 -27.735 1.00 27.50 109 ARG A CA 1
ATOM 629 C C . ARG A 1 81 ? -16.163 1.637 -26.814 1.00 26.42 109 ARG A C 1
ATOM 630 O O . ARG A 1 81 ? -16.890 2.071 -25.920 1.00 26.94 109 ARG A O 1
ATOM 638 N N . GLU A 1 82 ? -15.963 0.344 -27.007 1.00 24.25 110 GLU A N 1
ATOM 639 C CA . GLU A 1 82 ? -16.677 -0.654 -26.229 1.00 24.24 110 GLU A CA 1
ATOM 640 C C . GLU A 1 82 ? -16.227 -0.617 -24.778 1.00 22.82 110 GLU A C 1
ATOM 641 O O . GLU A 1 82 ? -17.025 -0.850 -23.870 1.00 23.05 110 GLU A O 1
ATOM 647 N N . VAL A 1 83 ? -14.943 -0.393 -24.562 1.00 20.78 111 VAL A N 1
ATOM 648 C CA . VAL A 1 83 ? -14.444 -0.363 -23.184 1.00 20.16 111 VAL A CA 1
ATOM 649 C C . VAL A 1 83 ? -15.071 0.805 -22.455 1.00 20.98 111 VAL A C 1
ATOM 650 O O . VAL A 1 83 ? -15.608 0.645 -21.346 1.00 18.71 111 VAL A O 1
ATOM 654 N N . PHE A 1 84 ? -15.078 1.980 -23.079 1.00 21.56 112 PHE A N 1
ATOM 655 C CA . PHE A 1 84 ? -15.582 3.138 -22.341 1.00 21.31 112 PHE A CA 1
ATOM 656 C C . PHE A 1 84 ? -17.110 3.161 -22.281 1.00 24.72 112 PHE A C 1
ATOM 657 O O . PHE A 1 84 ? -17.689 3.856 -21.444 1.00 27.79 112 PHE A O 1
ATOM 665 N N . ALA A 1 85 ? -17.758 2.354 -23.113 1.00 26.45 113 ALA A N 1
ATOM 666 C CA . ALA A 1 85 ? -19.207 2.200 -23.057 1.00 28.95 113 ALA A CA 1
ATOM 667 C C . ALA A 1 85 ? -19.610 1.156 -22.017 1.00 29.36 113 ALA A C 1
ATOM 668 O O . ALA A 1 85 ? -20.787 0.887 -21.835 1.00 33.50 113 ALA A O 1
ATOM 670 N N . GLY A 1 86 ? -18.626 0.553 -21.359 1.00 25.48 114 GLY A N 1
ATOM 671 C CA . GLY A 1 86 ? -18.881 -0.462 -20.344 1.00 26.43 114 GLY A CA 1
ATOM 672 C C . GLY A 1 86 ? -19.242 -1.839 -20.878 1.00 29.05 114 GLY A C 1
ATOM 673 O O . GLY A 1 86 ? -19.760 -2.666 -20.138 1.00 32.50 114 GLY A O 1
ATOM 674 N N . ARG A 1 87 ? -18.946 -2.107 -22.153 1.00 27.23 115 ARG A N 1
ATOM 675 C CA . ARG A 1 87 ? -19.391 -3.338 -22.791 1.00 28.91 115 ARG A CA 1
ATOM 676 C C . ARG A 1 87 ? -18.291 -4.367 -22.948 1.00 31.02 115 ARG A C 1
ATOM 677 O O . ARG A 1 87 ? -18.562 -5.529 -23.243 1.00 38.40 115 ARG A O 1
ATOM 685 N N . LEU A 1 88 ? -17.061 -3.937 -22.736 1.00 27.59 116 LEU A N 1
ATOM 686 C CA . LEU A 1 88 ? -15.883 -4.764 -22.934 1.00 29.60 116 LEU A CA 1
ATOM 687 C C . LEU A 1 88 ? -14.934 -4.544 -21.752 1.00 27.00 116 LEU A C 1
ATOM 688 O O . LEU A 1 88 ? -14.704 -3.401 -21.377 1.00 25.61 116 LEU A O 1
ATOM 693 N N . THR A 1 89 ? -14.389 -5.621 -21.183 1.00 25.61 117 THR A N 1
ATOM 694 C CA . THR A 1 89 ? -13.367 -5.514 -20.122 1.00 22.90 117 THR A CA 1
ATOM 695 C C . THR A 1 89 ? -11.947 -5.508 -20.689 1.00 20.78 117 THR A C 1
ATOM 696 O O . THR A 1 89 ? -11.544 -6.476 -21.357 1.00 21.61 117 THR A O 1
ATOM 700 N N . PRO A 1 90 ? -11.177 -4.451 -20.431 1.00 16.76 118 PRO A N 1
ATOM 701 C CA . PRO A 1 90 ? -9.775 -4.427 -20.861 1.00 18.44 118 PRO A CA 1
ATOM 702 C C . PRO A 1 90 ? -8.915 -5.310 -19.983 1.00 17.97 118 PRO A C 1
ATOM 703 O O . PRO A 1 90 ? -9.205 -5.453 -18.779 1.00 20.13 118 PRO A O 1
ATOM 707 N N . VAL A 1 91 ? -7.875 -5.921 -20.553 1.00 16.19 119 VAL A N 1
ATOM 708 C CA . VAL A 1 91 ? -6.946 -6.618 -19.684 1.00 16.95 119 VAL A CA 1
ATOM 709 C C . VAL A 1 91 ? -6.037 -5.578 -19.009 1.00 14.35 119 VAL A C 1
ATOM 710 O O . VAL A 1 91 ? -5.894 -4.431 -19.472 1.00 14.47 119 VAL A O 1
ATOM 714 N N . ILE A 1 92 ? -5.441 -6.011 -17.916 1.00 17.28 120 ILE A N 1
ATOM 715 C CA . ILE A 1 92 ? -4.570 -5.189 -17.098 1.00 18.14 120 ILE A CA 1
ATOM 716 C C . ILE A 1 92 ? -3.167 -5.777 -17.165 1.00 17.38 120 ILE A C 1
ATOM 717 O O . ILE A 1 92 ? -2.979 -6.974 -16.933 1.00 18.18 120 ILE A O 1
ATOM 722 N N . LEU A 1 93 ? -2.171 -4.959 -17.470 1.00 16.84 121 LEU A N 1
ATOM 723 C CA . LEU A 1 93 ? -0.792 -5.444 -17.546 1.00 18.17 121 LEU A CA 1
ATOM 724 C C . LEU A 1 93 ? -0.062 -5.250 -16.242 1.00 23.00 121 LEU A C 1
ATOM 725 O O . LEU A 1 93 ? -0.279 -4.246 -15.573 1.00 22.96 121 LEU A O 1
ATOM 730 N N . GLY A 1 94 ? 0.806 -6.199 -15.883 1.00 25.24 122 GLY A N 1
ATOM 731 C CA . GLY A 1 94 ? 1.562 -6.139 -14.627 1.00 28.27 122 GLY A CA 1
ATOM 732 C C . GLY A 1 94 ? 0.760 -6.529 -13.397 1.00 26.11 122 GLY A C 1
ATOM 733 O O . GLY A 1 94 ? -0.276 -7.170 -13.533 1.00 25.13 122 GLY A O 1
ATOM 734 N N . GLN A 1 95 ? 1.212 -6.139 -12.206 1.00 29.44 123 GLN A N 1
ATOM 735 C CA . GLN A 1 95 ? 0.526 -6.538 -10.983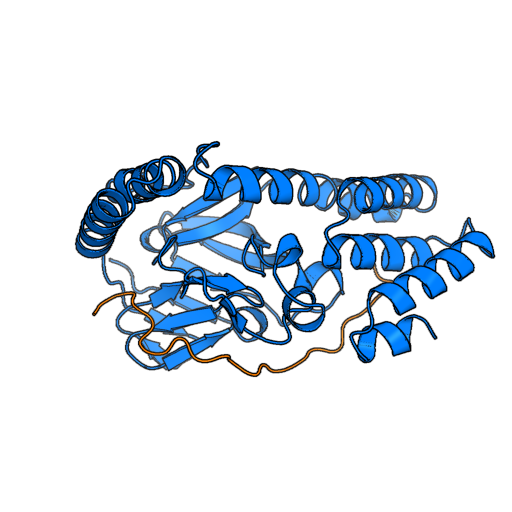 1.00 34.36 123 GLN A CA 1
ATOM 736 C C . GLN A 1 95 ? -0.922 -6.076 -10.977 1.00 31.09 123 GLN A C 1
ATOM 737 O O . GLN A 1 95 ? -1.206 -4.923 -11.305 1.00 30.10 123 GLN A O 1
ATOM 743 N N . PRO A 1 96 ? -1.853 -6.973 -10.632 1.00 31.30 124 PRO A N 1
ATOM 744 C CA . PRO A 1 96 ? -3.248 -6.553 -10.489 1.00 29.47 124 PRO A CA 1
ATOM 745 C C . PRO A 1 96 ? -3.377 -5.440 -9.447 1.00 29.82 124 PRO A C 1
ATOM 746 O O . PRO A 1 96 ? -2.713 -5.478 -8.408 1.00 33.93 124 PRO A O 1
ATOM 750 N N . ALA A 1 97 ? -4.224 -4.469 -9.748 1.00 28.14 125 ALA A N 1
ATOM 751 C CA . ALA A 1 97 ? -4.539 -3.378 -8.851 1.00 26.82 125 ALA A CA 1
ATOM 752 C C . ALA A 1 97 ? -6.006 -3.477 -8.461 1.00 27.19 125 ALA A C 1
ATOM 753 O O . ALA A 1 97 ? -6.897 -3.332 -9.305 1.00 27.37 125 ALA A O 1
ATOM 755 N N . GLU A 1 98 ? -6.254 -3.712 -7.186 1.00 28.37 126 GLU A N 1
ATOM 756 C CA . GLU A 1 98 ? -7.595 -3.930 -6.682 1.00 29.91 126 GLU A CA 1
ATOM 757 C C . GLU A 1 98 ? -8.567 -2.830 -7.084 1.00 27.05 126 GLU A C 1
ATOM 758 O O . GLU A 1 98 ? -9.736 -3.114 -7.366 1.00 26.26 126 GLU A O 1
ATOM 764 N N . TRP A 1 99 ? -8.075 -1.587 -7.150 1.00 24.01 127 TRP A N 1
ATOM 765 C CA . TRP A 1 99 ? -8.925 -0.430 -7.363 1.00 20.73 127 TRP A CA 1
ATOM 766 C C . TRP A 1 99 ? -9.318 -0.245 -8.833 1.00 20.73 127 TRP A C 1
ATOM 767 O O . TRP A 1 99 ? -10.095 0.635 -9.167 1.00 20.72 127 TRP A O 1
ATOM 778 N N . ILE A 1 100 ? -8.792 -1.084 -9.718 1.00 18.00 128 ILE A N 1
ATOM 779 C CA . ILE A 1 100 ? -9.254 -1.028 -11.091 1.00 18.64 128 ILE A CA 1
ATOM 780 C C . ILE A 1 100 ? -10.676 -1.555 -11.178 1.00 18.46 128 ILE A C 1
ATOM 781 O O . ILE A 1 100 ? -11.457 -1.096 -12.016 1.00 18.84 128 ILE A O 1
ATOM 786 N N . ALA A 1 101 ? -11.024 -2.501 -10.315 1.00 19.87 129 ALA A N 1
ATOM 787 C CA . ALA A 1 101 ? -12.318 -3.153 -10.413 1.00 20.02 129 ALA A CA 1
ATOM 788 C C . ALA A 1 101 ? -13.464 -2.129 -10.279 1.00 19.36 129 ALA A C 1
ATOM 789 O O . ALA A 1 101 ? -14.380 -2.108 -11.107 1.00 20.52 129 ALA A O 1
ATOM 791 N N . PRO A 1 102 ? -13.421 -1.245 -9.249 1.00 18.04 130 PRO A N 1
ATOM 792 C CA . PRO A 1 102 ? -14.486 -0.237 -9.230 1.00 15.80 130 PRO A CA 1
ATOM 793 C C . PRO A 1 102 ? -14.481 0.726 -10.412 1.00 16.19 130 PRO A C 1
ATOM 794 O O . PRO A 1 102 ? -15.555 1.195 -10.791 1.00 19.69 130 PRO A O 1
ATOM 798 N N . LEU A 1 103 ? -13.310 1.055 -10.948 1.00 17.54 131 LEU A N 1
ATOM 799 C CA . LEU A 1 103 ? -13.262 1.881 -12.168 1.00 19.95 131 LEU A CA 1
ATOM 800 C C . LEU A 1 103 ? -14.002 1.217 -13.300 1.00 20.39 131 LEU A C 1
ATOM 801 O O . LEU A 1 103 ? -14.755 1.869 -14.035 1.00 19.13 131 LEU A O 1
ATOM 806 N N . LEU A 1 104 ? -13.816 -0.086 -13.442 1.00 19.38 132 LEU A N 1
ATOM 807 C CA . LEU A 1 104 ? -14.449 -0.792 -14.544 1.00 19.30 132 LEU A CA 1
ATOM 808 C C . LEU A 1 104 ? -15.936 -0.929 -14.293 1.00 20.56 132 LEU A C 1
ATOM 809 O O . LEU A 1 104 ? -16.744 -0.740 -15.179 1.00 22.68 132 LEU A O 1
ATOM 814 N N . GLN A 1 105 ? -16.311 -1.184 -13.039 1.00 16.75 133 GLN A N 1
ATOM 815 C CA . GLN A 1 105 ? -17.719 -1.265 -12.734 1.00 18.43 133 GLN A CA 1
ATOM 816 C C . GLN A 1 105 ? -18.398 0.074 -12.929 1.00 17.58 133 GLN A C 1
ATOM 817 O O . GLN A 1 105 ? -19.554 0.108 -13.360 1.00 21.08 133 GLN A O 1
ATOM 823 N N . ALA A 1 106 ? -17.696 1.166 -12.646 1.00 17.57 134 ALA A N 1
ATOM 824 C CA . ALA A 1 106 ? -18.287 2.490 -12.872 1.00 18.21 134 ALA A CA 1
ATOM 825 C C . ALA A 1 106 ? -18.654 2.691 -14.363 1.00 18.46 134 ALA A C 1
ATOM 826 O O . ALA A 1 106 ? -19.696 3.273 -14.675 1.00 19.51 134 ALA A O 1
ATOM 828 N N . LEU A 1 107 ? -17.820 2.194 -15.268 1.00 16.05 135 LEU A N 1
ATOM 829 C CA . LEU A 1 107 ? -18.113 2.345 -16.691 1.00 18.13 135 LEU A CA 1
ATOM 830 C C . LEU A 1 107 ? -19.404 1.614 -17.051 1.00 18.24 135 LEU A C 1
ATOM 831 O O . LEU A 1 107 ? -20.215 2.110 -17.831 1.00 22.49 135 LEU A O 1
ATOM 836 N N A SER A 1 108 ? -19.626 0.438 -16.474 0.50 20.25 136 SER A N 1
ATOM 837 N N B SER A 1 108 ? -19.575 0.424 -16.476 0.50 20.22 136 SER A N 1
ATOM 838 C CA A SER A 1 108 ? -20.843 -0.281 -16.804 0.50 21.75 136 SER A CA 1
ATOM 839 C CA B SER A 1 108 ? -20.790 -0.350 -16.661 0.50 21.86 136 SER A CA 1
ATOM 840 C C A SER A 1 108 ? -22.066 0.303 -16.085 0.50 22.51 136 SER A C 1
ATOM 841 C C B SER A 1 108 ? -22.000 0.399 -16.133 0.50 22.40 136 SER A C 1
ATOM 842 O O A SER A 1 108 ? -23.176 0.196 -16.588 0.50 24.06 136 SER A O 1
ATOM 843 O O B SER A 1 108 ? -23.017 0.497 -16.800 0.50 23.54 136 SER A O 1
ATOM 848 N N . LEU A 1 109 ? -21.873 0.936 -14.925 1.00 20.86 137 LEU A N 1
ATOM 849 C CA . LEU A 1 109 ? -22.982 1.590 -14.260 1.00 22.09 137 LEU A CA 1
ATOM 850 C C . LEU A 1 109 ? -23.401 2.871 -14.977 1.00 22.32 137 LEU A C 1
ATOM 851 O O . LEU A 1 109 ? -24.588 3.141 -15.087 1.00 23.58 137 LEU A O 1
ATOM 856 N N . ASP A 1 110 ? -22.430 3.643 -15.467 1.00 23.60 138 ASP A N 1
ATOM 857 C CA . ASP A 1 110 ? -22.745 4.803 -16.320 1.00 25.99 138 ASP A CA 1
ATOM 858 C C . ASP A 1 110 ? -23.613 4.396 -17.514 1.00 27.08 138 ASP A C 1
ATOM 859 O O . ASP A 1 110 ? -24.617 5.054 -17.847 1.00 31.41 138 ASP A O 1
ATOM 864 N N . ALA A 1 111 ? -23.235 3.292 -18.149 1.00 26.56 139 ALA A N 1
ATOM 865 C CA . ALA A 1 111 ? -23.919 2.847 -19.354 1.00 28.25 139 ALA A CA 1
ATOM 866 C C . ALA A 1 111 ? -25.367 2.440 -19.060 1.00 30.10 139 ALA A C 1
ATOM 867 O O . ALA A 1 111 ? -26.196 2.449 -19.951 1.00 32.53 139 ALA A O 1
ATOM 869 N N . GLU A 1 112 ? -25.651 2.074 -17.808 1.00 30.79 140 GLU A N 1
ATOM 870 C CA . GLU A 1 112 ? -26.994 1.675 -17.407 1.00 33.30 140 GLU A CA 1
ATOM 871 C C . GLU A 1 112 ? -27.761 2.840 -16.797 1.00 34.87 140 GLU A C 1
ATOM 872 O O . GLU A 1 112 ? -28.906 2.682 -16.378 1.00 37.48 140 GLU A O 1
ATOM 878 N N . GLY A 1 113 ? -27.120 4.002 -16.718 1.00 32.92 141 GLY A N 1
ATOM 879 C CA . GLY A 1 113 ? -27.790 5.196 -16.232 1.00 35.69 141 GLY A CA 1
ATOM 880 C C . GLY A 1 113 ? -27.729 5.388 -14.730 1.00 36.36 141 GLY A C 1
ATOM 881 O O . GLY A 1 113 ? -28.464 6.202 -14.162 1.00 38.91 141 GLY A O 1
ATOM 882 N N . HIS A 1 114 ? -26.872 4.620 -14.075 1.00 33.58 142 HIS A N 1
ATOM 883 C CA . HIS A 1 114 ? -26.654 4.787 -12.643 1.00 32.02 142 HIS A CA 1
ATOM 884 C C . HIS A 1 114 ? -25.430 5.653 -12.405 1.00 28.51 142 HIS A C 1
ATOM 885 O O . HIS A 1 114 ? -24.457 5.199 -11.832 1.00 25.32 142 HIS A O 1
ATOM 892 N N . GLY A 1 115 ? -25.482 6.903 -12.845 1.00 29.50 143 GLY A N 1
ATOM 893 C CA . GLY A 1 115 ? -24.327 7.773 -12.721 1.00 28.65 143 GLY A CA 1
ATOM 894 C C . GLY A 1 115 ? -23.909 8.101 -11.283 1.00 26.84 143 GLY A C 1
ATOM 895 O O . GLY A 1 115 ? -22.726 8.300 -11.043 1.00 25.86 143 GLY A O 1
ATOM 896 N N . GLU A 1 116 ? -24.857 8.167 -10.344 1.00 29.91 144 GLU A N 1
ATOM 897 C CA . GLU A 1 116 ? -24.508 8.424 -8.952 1.00 30.89 144 GLU A CA 1
ATOM 898 C C . GLU A 1 116 ? -23.672 7.274 -8.379 1.00 26.59 144 GLU A C 1
ATOM 899 O O . GLU A 1 116 ? -22.636 7.493 -7.708 1.00 24.53 144 GLU A O 1
ATOM 905 N N . ALA A 1 117 ? -24.115 6.037 -8.625 1.00 22.79 145 ALA A N 1
ATOM 906 C CA . ALA A 1 117 ? -23.387 4.874 -8.120 1.00 22.66 145 ALA A CA 1
ATOM 907 C C . ALA A 1 117 ? -22.019 4.768 -8.796 1.00 20.63 145 ALA A C 1
ATOM 908 O O . ALA A 1 117 ? -21.017 4.396 -8.184 1.00 20.01 145 ALA A O 1
ATOM 910 N N . ALA A 1 118 ? -21.971 5.138 -10.078 1.00 18.59 146 ALA A N 1
ATOM 911 C CA . ALA A 1 118 ? -20.703 5.129 -10.776 1.00 19.26 146 ALA A CA 1
ATOM 912 C C . ALA A 1 118 ? -19.730 6.121 -10.141 1.00 19.24 146 ALA A C 1
ATOM 913 O O . ALA A 1 118 ? -18.583 5.801 -9.950 1.00 18.51 146 ALA A O 1
ATOM 915 N N . GLN A 1 119 ? -20.222 7.300 -9.773 1.00 22.55 147 GLN A N 1
ATOM 916 C CA . GLN A 1 119 ? -19.345 8.326 -9.222 1.00 23.81 147 GLN A CA 1
ATOM 917 C C . GLN A 1 119 ? -18.847 7.874 -7.866 1.00 21.75 147 GLN A C 1
ATOM 918 O O . GLN A 1 119 ? -17.686 8.082 -7.523 1.00 21.50 147 GLN A O 1
ATOM 924 N N . ALA A 1 120 ? -19.724 7.234 -7.112 1.00 20.43 148 ALA A N 1
ATOM 925 C CA . ALA A 1 120 ? -19.331 6.672 -5.823 1.00 20.82 148 ALA A CA 1
ATOM 926 C C . ALA A 1 120 ? -18.205 5.628 -5.979 1.00 20.81 148 ALA A C 1
ATOM 927 O O . ALA A 1 120 ? -17.242 5.651 -5.207 1.00 20.24 148 ALA A O 1
ATOM 929 N N . LEU A 1 121 ? -18.290 4.742 -6.983 1.00 18.00 149 LEU A N 1
ATOM 930 C CA . LEU A 1 121 ? -17.220 3.768 -7.194 1.00 17.31 149 LEU A CA 1
ATOM 931 C C . LEU A 1 121 ? -15.901 4.442 -7.614 1.00 15.62 149 LEU A C 1
ATOM 932 O O . LEU A 1 121 ? -14.830 4.014 -7.212 1.00 18.09 149 LEU A O 1
ATOM 937 N N . ARG A 1 122 ? -15.974 5.458 -8.473 1.00 17.52 150 ARG A N 1
ATOM 938 C CA . ARG A 1 122 ? -14.754 6.157 -8.912 1.00 17.04 150 ARG A CA 1
ATOM 939 C C . ARG A 1 122 ? -14.103 6.887 -7.759 1.00 18.41 150 ARG A C 1
ATOM 940 O O . ARG A 1 122 ? -12.865 6.929 -7.667 1.00 20.29 150 ARG A O 1
ATOM 948 N N . GLU A 1 123 ? -14.920 7.424 -6.857 1.00 18.97 151 GLU A N 1
ATOM 949 C CA . GLU A 1 123 ? -14.371 8.108 -5.715 1.00 19.68 151 GLU A CA 1
ATOM 950 C C . GLU A 1 123 ? -13.625 7.097 -4.862 1.00 19.22 151 GLU A C 1
ATOM 951 O O . GLU A 1 123 ? -12.509 7.363 -4.434 1.00 19.62 151 GLU A O 1
ATOM 957 N N . GLN A 1 124 ? -14.213 5.916 -4.692 1.00 20.56 152 GLN A N 1
ATOM 958 C CA . GLN A 1 124 ? -13.543 4.879 -3.928 1.00 20.72 152 GLN A CA 1
ATOM 959 C C . GLN A 1 124 ? -12.262 4.383 -4.614 1.00 18.98 152 GLN A C 1
ATOM 960 O O . GLN A 1 124 ? -11.246 4.125 -3.949 1.00 19.86 152 GLN A O 1
ATOM 966 N N . ALA A 1 125 ? -12.310 4.272 -5.938 1.00 16.28 153 ALA A N 1
ATOM 967 C CA . ALA A 1 125 ? -11.140 3.840 -6.676 1.00 17.56 153 ALA A CA 1
ATOM 968 C C . ALA A 1 125 ? -10.008 4.838 -6.540 1.00 18.11 153 ALA A C 1
ATOM 969 O O . ALA A 1 125 ? -8.858 4.480 -6.295 1.00 17.92 153 ALA A O 1
ATOM 971 N N . PHE A 1 126 ? -10.346 6.104 -6.741 1.00 18.40 154 PHE A N 1
ATOM 972 C CA . PHE A 1 126 ? -9.360 7.178 -6.594 1.00 18.42 154 PHE A CA 1
ATOM 973 C C . PHE A 1 126 ? -8.753 7.231 -5.190 1.00 20.43 154 PHE A C 1
ATOM 974 O O . PHE A 1 126 ? -7.551 7.442 -5.023 1.00 21.28 154 PHE A O 1
ATOM 982 N N . ASP A 1 127 ? -9.598 7.075 -4.165 1.00 20.50 155 ASP A N 1
ATOM 983 C CA . ASP A 1 127 ? -9.130 7.034 -2.784 1.00 26.14 155 ASP A CA 1
ATOM 984 C C . ASP A 1 127 ? -8.100 5.935 -2.586 1.00 22.88 155 ASP A C 1
ATOM 985 O O . ASP A 1 127 ? -7.070 6.150 -1.962 1.00 26.16 155 ASP A O 1
ATOM 990 N N . ALA A 1 128 ? -8.382 4.770 -3.154 1.00 22.04 156 ALA A N 1
ATOM 991 C CA . ALA A 1 128 ? -7.537 3.607 -2.970 1.00 24.83 156 ALA A CA 1
ATOM 992 C C . ALA A 1 128 ? -6.251 3.667 -3.802 1.00 25.45 156 ALA A C 1
ATOM 993 O O . ALA A 1 128 ? -5.210 3.183 -3.363 1.00 26.17 156 ALA A O 1
ATOM 995 N N . ALA A 1 129 ? -6.314 4.268 -4.991 1.00 23.18 157 ALA A N 1
ATOM 996 C CA . ALA A 1 129 ? -5.145 4.332 -5.876 1.00 22.37 157 ALA A CA 1
ATOM 997 C C . ALA A 1 129 ? -4.060 5.188 -5.209 1.00 25.69 157 ALA A C 1
ATOM 998 O O . ALA A 1 129 ? -4.352 6.270 -4.716 1.00 26.00 157 ALA A O 1
ATOM 1000 N N . PRO A 1 130 ? -2.804 4.720 -5.218 1.00 26.86 158 PRO A N 1
ATOM 1001 C CA . PRO A 1 130 ? -1.725 5.409 -4.489 1.00 27.94 158 PRO A CA 1
ATOM 1002 C C . PRO A 1 130 ? -1.232 6.686 -5.198 1.00 23.81 158 PRO A C 1
ATOM 1003 O O . PRO A 1 130 ? -1.052 6.701 -6.407 1.00 25.25 158 PRO A O 1
ATOM 1007 N N . ALA A 1 131 ? -1.044 7.757 -4.443 1.00 23.56 159 ALA A N 1
ATOM 1008 C CA . ALA A 1 131 ? -0.358 8.915 -5.001 1.00 23.27 159 ALA A CA 1
ATOM 1009 C C . ALA A 1 131 ? 1.117 8.536 -5.036 1.00 25.31 159 ALA A C 1
ATOM 1010 O O . ALA A 1 131 ? 1.717 8.232 -3.986 1.00 27.90 159 ALA A O 1
ATOM 1012 N N . VAL A 1 132 ? 1.700 8.539 -6.228 1.00 23.85 160 VAL A N 1
ATOM 1013 C CA . VAL A 1 132 ? 3.121 8.263 -6.355 1.00 23.27 160 VAL A CA 1
ATOM 1014 C C . VAL A 1 132 ? 3.834 9.469 -6.894 1.00 21.57 160 VAL A C 1
ATOM 1015 O O . VAL A 1 132 ? 3.475 9.968 -7.941 1.00 21.36 160 VAL A O 1
ATOM 1019 N N . PRO A 1 133 ? 4.837 9.956 -6.164 1.00 22.53 161 PRO A N 1
ATOM 1020 C CA . PRO A 1 133 ? 5.528 11.152 -6.644 1.00 24.38 161 PRO A CA 1
ATOM 1021 C C . PRO A 1 133 ? 6.459 10.806 -7.792 1.00 24.99 161 PRO A C 1
ATOM 1022 O O . PRO A 1 133 ? 6.735 9.637 -8.070 1.00 25.13 161 PRO A O 1
ATOM 1026 N N . GLY A 1 134 ? 6.920 11.836 -8.479 1.00 22.37 162 GLY A N 1
ATOM 1027 C CA . GLY A 1 134 ? 7.856 11.643 -9.563 1.00 22.03 162 GLY A CA 1
ATOM 1028 C C . GLY A 1 134 ? 8.218 12.963 -10.211 1.00 22.14 162 GLY A C 1
ATOM 1029 O O . GLY A 1 134 ? 8.207 14.016 -9.555 1.00 23.62 162 GLY A O 1
ATOM 1030 N N . ARG A 1 135 ? 8.533 12.896 -11.499 1.00 21.15 163 ARG A N 1
ATOM 1031 C CA . ARG A 1 135 ? 9.062 14.021 -12.255 1.00 24.02 163 ARG A CA 1
ATOM 1032 C C . ARG A 1 135 ? 8.543 13.939 -13.676 1.00 21.27 163 ARG A C 1
ATOM 1033 O O . ARG A 1 135 ? 8.444 12.862 -14.244 1.00 22.90 163 ARG A O 1
ATOM 1041 N N . ILE A 1 136 ? 8.214 15.088 -14.246 1.00 20.93 164 ILE A N 1
ATOM 1042 C CA . ILE A 1 136 ? 8.048 15.231 -15.690 1.00 22.70 164 ILE A CA 1
ATOM 1043 C C . ILE A 1 136 ? 9.231 16.035 -16.136 1.00 25.88 164 ILE A C 1
ATOM 1044 O O . ILE A 1 136 ? 9.347 17.222 -15.768 1.00 28.44 164 ILE A O 1
ATOM 1049 N N . GLY A 1 137 ? 10.164 15.398 -16.833 1.00 26.31 165 GLY A N 1
ATOM 1050 C CA . GLY A 1 137 ? 11.478 15.991 -17.006 1.00 31.14 165 GLY A CA 1
ATOM 1051 C C . GLY A 1 137 ? 12.091 16.266 -15.640 1.00 34.60 165 GLY A C 1
ATOM 1052 O O . GLY A 1 137 ? 12.255 15.341 -14.840 1.00 36.08 165 GLY A O 1
ATOM 1053 N N . GLU A 1 138 ? 12.420 17.531 -15.360 1.00 34.48 166 GLU A N 1
ATOM 1054 C CA . GLU A 1 138 ? 12.939 17.900 -14.049 1.00 38.88 166 GLU A CA 1
ATOM 1055 C C . GLU A 1 138 ? 11.862 18.424 -13.092 1.00 36.03 166 GLU A C 1
ATOM 1056 O O . GLU A 1 138 ? 12.146 18.679 -11.923 1.00 38.24 166 GLU A O 1
ATOM 1062 N N . ALA A 1 139 ? 10.639 18.596 -13.567 1.00 32.70 167 ALA A N 1
ATOM 1063 C CA . ALA A 1 139 ? 9.598 19.193 -12.720 1.00 30.87 167 ALA A CA 1
ATOM 1064 C C . ALA A 1 139 ? 8.928 18.140 -11.831 1.00 27.39 167 ALA A C 1
ATOM 1065 O O . ALA A 1 139 ? 8.252 17.255 -12.325 1.00 25.31 167 ALA A O 1
ATOM 1067 N N . PRO A 1 140 ? 9.068 18.271 -10.508 1.00 26.24 168 PRO A N 1
ATOM 1068 C CA . PRO A 1 140 ? 8.478 17.254 -9.634 1.00 24.97 168 PRO A CA 1
ATOM 1069 C C . PRO A 1 140 ? 6.962 17.361 -9.544 1.00 25.50 168 PRO A C 1
ATOM 1070 O O . PRO A 1 140 ? 6.391 18.420 -9.842 1.00 26.14 168 PRO A O 1
ATOM 1074 N N . PHE A 1 141 ? 6.326 16.254 -9.163 1.00 23.03 169 PHE A N 1
ATOM 1075 C CA . PHE A 1 141 ? 4.903 16.225 -8.854 1.00 21.77 169 PHE A CA 1
ATOM 1076 C C . PHE A 1 141 ? 4.694 15.302 -7.686 1.00 23.09 169 PHE A C 1
ATOM 1077 O O . PHE A 1 141 ? 5.496 14.394 -7.464 1.00 24.07 169 PHE A O 1
ATOM 1085 N N . ALA A 1 142 ? 3.623 15.550 -6.937 1.00 22.23 170 ALA A N 1
ATOM 1086 C CA . ALA A 1 142 ? 3.234 14.670 -5.828 1.00 21.82 170 ALA A CA 1
ATOM 1087 C C . ALA A 1 142 ? 2.292 13.548 -6.299 1.00 20.88 170 ALA A C 1
ATOM 1088 O O . ALA A 1 142 ? 2.240 12.465 -5.694 1.00 23.18 170 ALA A O 1
ATOM 1090 N N . TRP A 1 143 ? 1.533 13.818 -7.354 1.00 18.74 171 TRP A N 1
ATOM 1091 C CA . TRP A 1 143 ? 0.701 12.797 -7.965 1.00 16.19 171 TRP A CA 1
ATOM 1092 C C . TRP A 1 143 ? 0.442 13.170 -9.391 1.00 16.84 171 TRP A C 1
ATOM 1093 O O . TRP A 1 143 ? 0.605 14.322 -9.770 1.00 18.05 171 TRP A O 1
ATOM 1104 N N . LEU A 1 144 ? 0.062 12.171 -10.169 1.00 16.15 172 LEU A N 1
ATOM 1105 C CA . LEU A 1 144 ? -0.236 12.407 -11.574 1.00 17.39 172 LEU A CA 1
ATOM 1106 C C . LEU A 1 144 ? -1.382 11.512 -12.017 1.00 16.17 172 LEU A C 1
ATOM 1107 O O . LEU A 1 144 ? -1.479 10.361 -11.596 1.00 15.22 172 LEU A O 1
ATOM 1112 N N . ALA A 1 145 ? -2.234 12.015 -12.904 1.00 14.12 173 ALA A N 1
ATOM 1113 C CA . ALA A 1 145 ? -3.320 11.194 -13.441 1.00 15.52 173 ALA A CA 1
ATOM 1114 C C . ALA A 1 145 ? -3.723 11.711 -14.800 1.00 13.96 173 ALA A C 1
ATOM 1115 O O . ALA A 1 145 ? -3.367 12.826 -15.185 1.00 15.98 173 ALA A O 1
ATOM 1117 N N . ASP A 1 146 ? -4.515 10.928 -15.508 1.00 13.62 174 ASP A N 1
ATOM 1118 C CA . ASP A 1 146 ? -5.137 11.433 -16.722 1.00 13.27 174 ASP A CA 1
ATOM 1119 C C . ASP A 1 146 ? -6.233 12.394 -16.317 1.00 17.46 174 ASP A C 1
ATOM 1120 O O . ASP A 1 146 ? -6.899 12.191 -15.284 1.00 17.47 174 ASP A O 1
ATOM 1125 N N . ALA A 1 147 ? -6.420 13.459 -17.097 1.00 16.27 175 ALA A N 1
ATOM 1126 C CA . ALA A 1 147 ? -7.507 14.385 -16.828 1.00 15.54 175 ALA A CA 1
ATOM 1127 C C . ALA A 1 147 ? -8.886 13.730 -16.968 1.00 18.10 175 ALA A C 1
ATOM 1128 O O . ALA A 1 147 ? -9.876 14.273 -16.466 1.00 19.98 175 ALA A O 1
ATOM 1130 N N . ASP A 1 148 ? -8.942 12.589 -17.667 1.00 17.76 176 ASP A N 1
ATOM 1131 C CA . ASP A 1 148 ? -10.159 11.802 -17.823 1.00 17.39 176 ASP A CA 1
ATOM 1132 C C . ASP A 1 148 ? -10.443 11.062 -16.524 1.00 15.72 176 ASP A C 1
ATOM 1133 O O . ASP A 1 148 ? -9.696 10.156 -16.178 1.00 17.70 176 ASP A O 1
ATOM 1138 N N . THR A 1 149 ? -11.495 11.470 -15.837 1.00 16.98 177 THR A N 1
ATOM 1139 C CA . THR A 1 149 ? -11.835 10.880 -14.538 1.00 17.62 177 THR A CA 1
ATOM 1140 C C . THR A 1 149 ? -12.260 9.433 -14.683 1.00 19.39 177 THR A C 1
ATOM 1141 O O . THR A 1 149 ? -12.300 8.704 -13.698 1.00 23.55 177 THR A O 1
ATOM 1145 N N . ARG A 1 150 ? -12.567 8.968 -15.881 1.00 19.46 178 ARG A N 1
ATOM 1146 C CA . ARG A 1 150 ? -12.903 7.553 -16.034 1.00 21.33 178 ARG A CA 1
ATOM 1147 C C . ARG A 1 150 ? -11.662 6.671 -15.889 1.00 22.13 178 ARG A C 1
ATOM 1148 O O . ARG A 1 150 ? -11.777 5.464 -15.678 1.00 23.34 178 ARG A O 1
ATOM 1156 N N . LEU A 1 151 ? -10.485 7.277 -16.048 1.00 20.53 179 LEU A N 1
ATOM 1157 C CA . LEU A 1 151 ? -9.194 6.584 -15.952 1.00 20.61 179 LEU A CA 1
ATOM 1158 C C . LEU A 1 151 ? -8.420 6.945 -14.686 1.00 19.79 179 LEU A C 1
ATOM 1159 O O . LEU A 1 151 ? -7.842 6.084 -14.020 1.00 19.26 179 LEU A O 1
ATO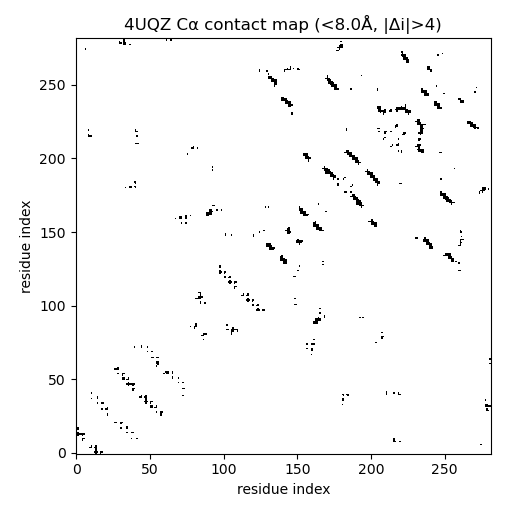M 1164 N N . GLY A 1 152 ? -8.365 8.228 -14.343 1.00 18.78 180 GLY A N 1
ATOM 1165 C CA . GLY A 1 152 ? -7.497 8.617 -13.243 1.00 18.92 180 GLY A CA 1
ATOM 1166 C C . GLY A 1 152 ? -6.057 8.189 -13.524 1.00 17.45 180 GLY A C 1
ATOM 1167 O O . GLY A 1 152 ? -5.557 8.375 -14.620 1.00 15.26 180 GLY A O 1
ATOM 1168 N N . PRO A 1 153 ? -5.402 7.545 -12.559 1.00 17.07 181 PRO A N 1
ATOM 1169 C CA . PRO A 1 153 ? -3.977 7.202 -12.670 1.00 16.84 181 PRO A CA 1
ATOM 1170 C C . PRO A 1 153 ? -3.776 5.866 -13.406 1.00 16.55 181 PRO A C 1
ATOM 1171 O O . PRO A 1 153 ? -3.196 4.930 -12.866 1.00 16.97 181 PRO A O 1
ATOM 1175 N N . VAL A 1 154 ? -4.282 5.811 -14.649 1.00 15.64 182 VAL A N 1
ATOM 1176 C CA . VAL A 1 154 ? -4.211 4.621 -15.507 1.00 13.31 182 VAL A CA 1
ATOM 1177 C C . VAL A 1 154 ? -3.819 5.089 -16.882 1.00 14.82 182 VAL A C 1
ATOM 1178 O O . VAL A 1 154 ? -4.345 6.098 -17.349 1.00 16.06 182 VAL A O 1
ATOM 1182 N N . LEU A 1 155 ? -2.944 4.329 -17.538 1.00 16.71 183 LEU A N 1
ATOM 1183 C CA . LEU A 1 155 ? -2.510 4.605 -18.926 1.00 13.50 183 LEU A CA 1
ATOM 1184 C C . LEU A 1 155 ? -3.088 3.590 -19.896 1.00 14.60 183 LEU A C 1
ATOM 1185 O O . LEU A 1 155 ? -2.964 2.395 -19.669 1.00 17.43 183 LEU A O 1
ATOM 1190 N N . GLU A 1 156 ? -3.784 4.056 -20.934 1.00 13.85 184 GLU A N 1
ATOM 1191 C CA . GLU A 1 156 ? -4.229 3.134 -22.022 1.00 12.53 184 GLU A CA 1
ATOM 1192 C C . GLU A 1 156 ? -3.030 2.822 -22.909 1.00 13.52 184 GLU A C 1
ATOM 1193 O O . GLU A 1 156 ? -2.301 3.747 -23.338 1.00 15.47 184 GLU A O 1
ATOM 1199 N N . VAL A 1 157 ? -2.841 1.539 -23.258 1.00 12.54 185 VAL A N 1
ATOM 1200 C CA . VAL A 1 157 ? -1.701 1.166 -24.058 1.00 11.75 185 VAL A CA 1
ATOM 1201 C C . VAL A 1 157 ? -2.120 0.140 -25.077 1.00 13.22 185 VAL A C 1
ATOM 1202 O O . VAL A 1 157 ? -3.136 -0.558 -24.916 1.00 14.39 185 VAL A O 1
ATOM 1206 N N . ILE A 1 158 ? -1.361 0.121 -26.170 1.00 13.44 186 ILE A N 1
ATOM 1207 C CA . ILE A 1 158 ? -1.360 -1.012 -27.071 1.00 10.10 186 ILE A CA 1
ATOM 1208 C C . ILE A 1 158 ? 0.041 -1.614 -27.049 1.00 12.31 186 ILE A C 1
ATOM 1209 O O . ILE A 1 158 ? 1.039 -0.948 -27.372 1.00 15.64 186 ILE A O 1
ATOM 1214 N N . VAL A 1 159 ? 0.127 -2.872 -26.629 1.00 12.05 187 VAL A N 1
ATOM 1215 C CA . VAL A 1 159 ? 1.407 -3.552 -26.436 1.00 14.55 187 VAL A CA 1
ATOM 1216 C C . VAL A 1 159 ? 1.292 -4.883 -27.134 1.00 16.01 187 VAL A C 1
ATOM 1217 O O . VAL A 1 159 ? 0.294 -5.594 -26.910 1.00 15.90 187 VAL A O 1
ATOM 1221 N N . ASN A 1 160 ? 2.279 -5.188 -27.962 1.00 16.06 188 ASN A N 1
ATOM 1222 C CA . ASN A 1 160 ? 2.329 -6.443 -28.715 1.00 15.91 188 ASN A CA 1
ATOM 1223 C C . ASN A 1 160 ? 0.952 -6.804 -29.305 1.00 16.03 188 ASN A C 1
ATOM 1224 O O . ASN A 1 160 ? 0.460 -7.971 -29.201 1.00 17.67 188 ASN A O 1
ATOM 1229 N N . GLY A 1 161 ? 0.341 -5.796 -29.936 1.00 16.45 189 GLY A N 1
ATOM 1230 C CA . GLY A 1 161 ? -0.860 -6.051 -30.710 1.00 17.90 189 GLY A CA 1
ATOM 1231 C C . GLY A 1 161 ? -2.117 -6.156 -29.881 1.00 18.97 189 GLY A C 1
ATOM 1232 O O . GLY A 1 161 ? -3.117 -6.641 -30.385 1.00 22.96 189 GLY A O 1
ATOM 1233 N N 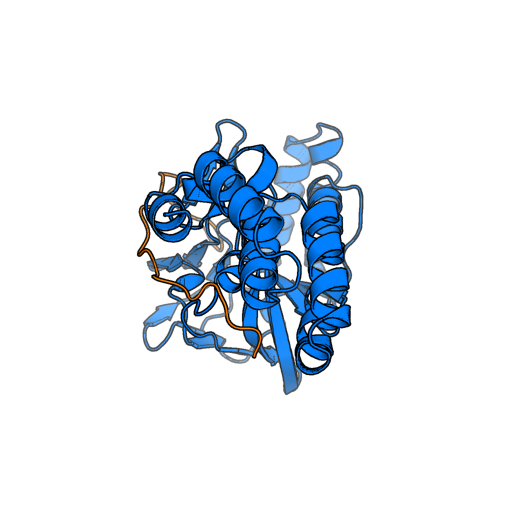. ARG A 1 162 ? -2.060 -5.795 -28.594 1.00 16.77 190 ARG A N 1
ATOM 1234 C CA . ARG A 1 162 ? -3.246 -5.932 -27.739 1.00 14.19 190 ARG A CA 1
ATOM 1235 C C . ARG A 1 162 ? -3.479 -4.654 -26.891 1.00 15.69 190 ARG A C 1
ATOM 1236 O O . ARG A 1 162 ? -2.540 -4.094 -26.296 1.00 16.36 190 ARG A O 1
ATOM 1244 N N . TYR A 1 163 ? -4.734 -4.213 -26.840 1.00 14.22 191 TYR A N 1
ATOM 1245 C CA . TYR A 1 163 ? -5.146 -3.080 -26.005 1.00 12.49 191 TYR A CA 1
ATOM 1246 C C . TYR A 1 163 ? -5.171 -3.518 -24.546 1.00 13.39 191 TYR A C 1
ATOM 1247 O O . TYR A 1 163 ? -5.623 -4.621 -24.247 1.00 16.38 191 TYR A O 1
ATOM 1256 N N . ALA A 1 164 ? -4.732 -2.635 -23.667 1.00 12.85 192 ALA A N 1
ATOM 1257 C CA . ALA A 1 164 ? -4.695 -2.928 -22.229 1.00 13.37 192 ALA A CA 1
ATOM 1258 C C . ALA A 1 164 ? -4.737 -1.645 -21.449 1.00 11.83 192 ALA A C 1
ATOM 1259 O O . ALA A 1 164 ? -4.400 -0.554 -21.978 1.00 13.60 192 ALA A O 1
ATOM 1261 N N . TRP A 1 165 ? -5.100 -1.777 -20.174 1.00 12.10 193 TRP A N 1
ATOM 1262 C CA . TRP A 1 165 ? -4.881 -0.709 -19.216 1.00 12.72 193 TRP A CA 1
ATOM 1263 C C . TRP A 1 165 ? -3.640 -1.029 -18.398 1.00 15.15 193 TRP A C 1
ATOM 1264 O O . TRP A 1 165 ? -3.476 -2.159 -17.911 1.00 15.49 193 TRP A O 1
ATOM 1275 N N . LEU A 1 166 ? -2.812 -0.011 -18.175 1.00 15.38 194 LEU A N 1
ATOM 1276 C CA . LEU A 1 166 ? -1.656 -0.140 -17.310 1.00 16.28 194 LEU A CA 1
ATOM 1277 C C . LEU A 1 166 ? -1.800 0.844 -16.164 1.00 15.86 194 LEU A C 1
ATOM 1278 O O . LEU A 1 166 ? -1.732 2.031 -16.362 1.00 17.12 194 LEU A O 1
ATOM 1283 N N . PRO A 1 167 ? -2.059 0.352 -14.968 1.00 14.94 195 PRO A N 1
ATOM 1284 C CA . PRO A 1 167 ? -2.107 1.230 -13.802 1.00 16.81 195 PRO A CA 1
ATOM 1285 C C . PRO A 1 167 ? -0.812 2.013 -13.736 1.00 18.42 195 PRO A C 1
ATOM 1286 O O . PRO A 1 167 ? 0.263 1.425 -13.920 1.00 18.95 195 PRO A O 1
ATOM 1290 N N . MET A 1 168 ? -0.878 3.308 -13.450 1.00 17.99 196 MET A N 1
ATOM 1291 C CA . MET A 1 168 ? 0.351 4.040 -13.445 1.00 18.93 196 MET A CA 1
ATOM 1292 C C . MET A 1 168 ? 1.272 3.580 -12.336 1.00 20.37 196 MET A C 1
ATOM 1293 O O . MET A 1 168 ? 2.482 3.689 -12.470 1.00 22.56 196 MET A O 1
ATOM 1298 N N . SER A 1 169 ? 0.717 3.032 -11.249 1.00 19.61 197 SER A N 1
ATOM 1299 C CA . SER A 1 169 ? 1.554 2.518 -10.155 1.00 22.87 197 SER A CA 1
ATOM 1300 C C . SER A 1 169 ? 2.370 1.290 -10.592 1.00 22.38 197 SER A C 1
ATOM 1301 O O . SER A 1 169 ? 3.261 0.839 -9.874 1.00 23.57 197 SER A O 1
ATOM 1304 N N . ASN A 1 170 ? 2.030 0.728 -11.753 1.00 20.38 198 ASN A N 1
ATOM 1305 C CA . ASN A 1 170 ? 2.798 -0.364 -12.307 1.00 22.24 198 ASN A CA 1
ATOM 1306 C C . ASN A 1 170 ? 3.887 0.182 -13.211 1.00 23.73 198 ASN A C 1
ATOM 1307 O O . ASN A 1 170 ? 4.663 -0.575 -13.764 1.00 25.93 198 ASN A O 1
ATOM 1312 N N . LEU A 1 171 ? 3.946 1.508 -13.352 1.00 21.34 199 LEU A N 1
ATOM 1313 C CA . LEU A 1 171 ? 4.905 2.100 -14.257 1.00 21.41 199 LEU A CA 1
ATOM 1314 C C . LEU A 1 171 ? 6.085 2.710 -13.520 1.00 22.61 199 LEU A C 1
ATOM 1315 O O . LEU A 1 171 ? 5.903 3.376 -12.469 1.00 24.16 199 LEU A O 1
ATOM 1320 N N . ARG A 1 172 ? 7.299 2.496 -14.021 1.00 20.58 200 ARG A N 1
ATOM 1321 C CA . ARG A 1 172 ? 8.473 3.159 -13.467 1.00 22.00 200 ARG A CA 1
ATOM 1322 C C . ARG A 1 172 ? 8.836 4.408 -14.286 1.00 23.90 200 ARG A C 1
ATOM 1323 O O . ARG A 1 172 ? 9.111 5.498 -13.737 1.00 25.16 200 ARG A O 1
ATOM 1331 N N . SER A 1 173 ? 8.878 4.229 -15.596 1.00 19.73 201 SER A N 1
ATOM 1332 C CA . SER A 1 173 ? 9.181 5.361 -16.469 1.00 21.51 201 SER A CA 1
ATOM 1333 C C . SER A 1 173 ? 8.552 5.262 -17.845 1.00 21.46 201 SER A C 1
ATOM 1334 O O . SER A 1 173 ? 8.171 4.190 -18.301 1.00 19.98 201 SER A O 1
ATOM 1337 N N . LEU A 1 174 ? 8.419 6.413 -18.501 1.00 20.80 202 LEU A N 1
ATOM 1338 C CA . LEU A 1 174 ? 7.825 6.473 -19.833 1.00 19.86 202 LEU A CA 1
ATOM 1339 C C . LEU A 1 174 ? 8.697 7.460 -20.612 1.00 21.37 202 LEU A C 1
ATOM 1340 O O . LEU A 1 174 ? 9.108 8.491 -20.058 1.00 21.36 202 LEU A O 1
ATOM 1345 N N . LYS A 1 175 ? 9.052 7.115 -21.844 1.00 16.83 203 LYS A N 1
ATOM 1346 C CA . LYS A 1 175 ? 9.728 8.055 -22.730 1.00 16.07 203 LYS A CA 1
ATOM 1347 C C . LYS A 1 175 ? 9.030 8.165 -24.075 1.00 20.01 203 LYS A C 1
ATOM 1348 O O . LYS A 1 175 ? 8.759 7.143 -24.695 1.00 19.07 203 LYS A O 1
ATOM 1354 N N . VAL A 1 176 ? 8.704 9.395 -24.510 1.00 17.89 204 VAL A N 1
ATOM 1355 C CA . VAL A 1 176 ? 8.037 9.605 -25.770 1.00 18.47 204 VAL A CA 1
ATOM 1356 C C . VAL A 1 176 ? 8.675 10.805 -26.450 1.00 22.05 204 VAL A C 1
ATOM 1357 O O . VAL A 1 176 ? 9.313 11.643 -25.816 1.00 20.80 204 VAL A O 1
ATOM 1361 N N . GLU A 1 177 ? 8.534 10.855 -27.757 1.00 23.23 205 GLU A N 1
ATOM 1362 C CA . GLU A 1 177 ? 9.069 11.972 -28.530 1.00 22.16 205 GLU A CA 1
ATOM 1363 C C . GLU A 1 177 ? 7.890 12.747 -29.096 1.00 17.14 205 GLU A C 1
ATOM 1364 O O . GLU A 1 177 ? 6.746 12.277 -29.065 1.00 19.81 205 GLU A O 1
ATOM 1370 N N . ALA A 1 178 ? 8.140 13.929 -29.661 1.00 16.80 206 ALA A N 1
ATOM 1371 C CA . ALA A 1 178 ? 7.032 14.603 -30.322 1.00 15.23 206 ALA A CA 1
ATOM 1372 C C . ALA A 1 178 ? 6.452 13.743 -31.444 1.00 16.37 206 ALA A C 1
ATOM 1373 O O . ALA A 1 178 ? 7.171 12.939 -32.045 1.00 21.20 206 ALA A O 1
ATOM 1375 N N . PRO A 1 179 ? 5.170 13.947 -31.740 1.00 16.81 207 PRO A N 1
ATOM 1376 C CA . PRO A 1 179 ? 4.668 13.216 -32.909 1.00 18.76 207 PRO A CA 1
ATOM 1377 C C . PRO A 1 179 ? 5.417 13.662 -34.170 1.00 18.25 207 PRO A C 1
ATOM 1378 O O . PRO A 1 179 ? 5.681 14.854 -34.394 1.00 21.03 207 PRO A O 1
ATOM 1382 N N . SER A 1 180 ? 5.736 12.657 -34.988 1.00 18.85 208 SER A N 1
ATOM 1383 C CA . SER A 1 180 ? 6.604 12.760 -36.144 1.00 23.32 208 SER A CA 1
ATOM 1384 C C . SER A 1 180 ? 5.842 12.516 -37.431 1.00 20.47 208 SER A C 1
ATOM 1385 O O . SER A 1 180 ? 6.088 13.197 -38.406 1.00 22.83 208 SER A O 1
ATOM 1388 N N . ASP A 1 181 ? 4.955 11.519 -37.392 1.00 20.19 209 ASP A N 1
ATOM 1389 C CA . ASP A 1 181 ? 4.154 11.092 -38.566 1.00 18.40 209 ASP A CA 1
ATOM 1390 C C . ASP A 1 181 ? 2.695 11.374 -38.254 1.00 15.73 209 ASP A C 1
ATOM 1391 O O . ASP A 1 181 ? 2.301 11.472 -37.097 1.00 15.91 209 ASP A O 1
ATOM 1396 N N . LEU A 1 182 ? 1.866 11.468 -39.279 1.00 15.17 210 LEU A N 1
ATOM 1397 C CA . LEU A 1 182 ? 0.461 11.758 -39.051 1.00 12.15 210 LEU A CA 1
ATOM 1398 C C . LEU A 1 182 ? -0.224 10.698 -38.136 1.00 15.96 210 LEU A C 1
ATOM 1399 O O . LEU A 1 182 ? -1.113 11.039 -37.333 1.00 15.87 210 LEU A O 1
ATOM 1404 N N . ARG A 1 183 ? 0.208 9.432 -38.228 1.00 15.20 211 ARG A N 1
ATOM 1405 C CA . ARG A 1 183 ? -0.420 8.363 -37.436 1.00 13.56 211 ARG A CA 1
ATOM 1406 C C . ARG A 1 183 ? -0.105 8.569 -35.973 1.00 16.11 211 ARG A C 1
ATOM 1407 O O . ARG A 1 183 ? -0.839 8.057 -35.126 1.00 13.59 211 ARG A O 1
ATOM 1415 N N . ASP A 1 184 ? 0.960 9.340 -35.702 1.00 13.49 212 ASP A N 1
ATOM 1416 C CA . ASP A 1 184 ? 1.383 9.564 -34.298 1.00 14.46 212 ASP A CA 1
ATOM 1417 C C . ASP A 1 184 ? 0.352 10.434 -33.556 1.00 16.06 212 ASP A C 1
ATOM 1418 O O . ASP A 1 184 ? 0.330 10.445 -32.321 1.00 16.66 212 ASP A O 1
ATOM 1423 N N . LEU A 1 185 ? -0.455 11.203 -34.287 1.00 14.73 213 LEU A N 1
ATOM 1424 C CA . LEU A 1 185 ? -1.555 11.952 -33.635 1.00 15.38 213 LEU A CA 1
ATOM 1425 C C . LEU A 1 185 ? -2.651 11.058 -33.071 1.00 13.68 213 LEU A C 1
ATOM 1426 O O . LEU A 1 185 ? -3.494 11.483 -32.241 1.00 15.29 213 LEU A O 1
ATOM 1431 N N . VAL A 1 186 ? -2.696 9.815 -33.566 1.00 12.70 214 VAL A N 1
ATOM 1432 C CA . VAL A 1 186 ? -3.686 8.873 -33.130 1.00 13.33 214 VAL A CA 1
ATOM 1433 C C . VAL A 1 186 ? -3.078 7.918 -32.107 1.00 12.78 214 VAL A C 1
ATOM 1434 O O . VAL A 1 186 ? -3.690 7.619 -31.080 1.00 15.31 214 VAL A O 1
ATOM 1438 N N . TRP A 1 187 ? -1.866 7.456 -32.419 1.00 12.14 215 TRP A N 1
ATOM 1439 C CA . TRP A 1 187 ? -1.132 6.536 -31.504 1.00 12.69 215 TRP A CA 1
ATOM 1440 C C . TRP A 1 187 ? 0.284 7.009 -31.312 1.00 16.50 215 TRP A C 1
ATOM 1441 O O . TRP A 1 187 ? 1.075 6.934 -32.230 1.00 16.76 215 TRP A O 1
ATOM 1452 N N . LEU A 1 188 ? 0.624 7.491 -30.116 1.00 14.78 216 LEU A N 1
ATOM 1453 C CA . LEU A 1 188 ? 1.962 8.061 -29.925 1.00 13.47 216 LEU A CA 1
ATOM 1454 C C . LEU A 1 188 ? 2.882 6.941 -29.497 1.00 13.96 216 LEU A C 1
ATOM 1455 O O . LEU A 1 188 ? 2.568 6.239 -28.515 1.00 15.21 216 LEU A O 1
ATOM 1460 N N . PRO A 1 189 ? 3.987 6.716 -30.219 1.00 13.13 217 PRO A N 1
ATOM 1461 C CA . PRO A 1 189 ? 4.927 5.658 -29.815 1.00 13.15 217 PRO A CA 1
ATOM 1462 C C . PRO A 1 189 ? 5.560 5.982 -28.449 1.00 13.66 217 PRO A C 1
ATOM 1463 O O . PRO A 1 189 ? 5.767 7.162 -28.128 1.00 14.81 217 PRO A O 1
ATOM 1467 N N . ALA A 1 190 ? 5.814 4.958 -27.621 1.00 15.45 218 ALA A N 1
ATOM 1468 C CA . ALA A 1 190 ? 6.318 5.185 -26.280 1.00 15.48 218 ALA A CA 1
ATOM 1469 C C . ALA A 1 190 ? 7.253 4.048 -25.913 1.00 17.23 218 ALA A C 1
ATOM 1470 O O . ALA A 1 190 ? 7.091 2.949 -26.441 1.00 18.33 218 ALA A O 1
ATOM 1472 N N . GLU A 1 191 ? 8.261 4.324 -25.098 1.00 18.67 219 GLU A N 1
ATOM 1473 C CA . GLU A 1 191 ? 9.034 3.278 -24.440 1.00 17.84 219 GLU A CA 1
ATOM 1474 C C . GLU A 1 191 ? 8.618 3.271 -22.998 1.00 19.15 219 GLU A C 1
ATOM 1475 O O . GLU A 1 191 ? 8.717 4.293 -22.333 1.00 21.25 219 GLU A O 1
ATOM 1481 N N . LEU A 1 192 ? 8.155 2.121 -22.509 1.00 17.07 220 LEU A N 1
ATOM 1482 C CA . LEU A 1 192 ? 7.713 1.986 -21.118 1.00 17.87 220 LEU A CA 1
ATOM 1483 C C . LEU A 1 192 ? 8.664 1.134 -20.293 1.00 18.44 220 LEU A C 1
ATOM 1484 O O . LEU A 1 192 ? 9.152 0.080 -20.741 1.00 20.53 220 LEU A O 1
ATOM 1489 N N . THR A 1 193 ? 8.920 1.579 -19.070 1.00 18.88 221 THR A N 1
ATOM 1490 C CA . THR A 1 193 ? 9.625 0.723 -18.131 1.00 22.93 221 THR A CA 1
ATOM 1491 C C . THR A 1 193 ? 8.729 0.474 -16.933 1.00 24.97 221 THR A C 1
ATOM 1492 O O . THR A 1 193 ? 8.196 1.401 -16.324 1.00 21.99 221 THR A O 1
ATOM 1496 N N . LEU A 1 194 ? 8.525 -0.800 -16.634 1.00 23.33 222 LEU A N 1
ATOM 1497 C CA . LEU A 1 194 ? 7.587 -1.201 -15.604 1.00 24.33 222 LEU A CA 1
ATOM 1498 C C . LEU A 1 194 ? 8.246 -1.203 -14.259 1.00 24.22 222 LEU A C 1
ATOM 1499 O O . LEU A 1 194 ? 9.459 -1.346 -14.145 1.00 24.89 222 LEU A O 1
ATOM 1504 N N . ALA A 1 195 ? 7.435 -1.035 -13.223 1.00 25.71 223 ALA A N 1
ATOM 1505 C CA . ALA A 1 195 ? 7.924 -1.112 -11.878 1.00 27.97 223 ALA A CA 1
ATOM 1506 C C . ALA A 1 195 ? 8.527 -2.492 -11.602 1.00 29.24 223 ALA A C 1
ATOM 1507 O O . ALA A 1 195 ? 9.449 -2.594 -10.818 1.00 34.17 223 ALA A O 1
ATOM 1509 N N . ASN A 1 196 ? 8.007 -3.527 -12.265 1.00 31.51 224 ASN A N 1
ATOM 1510 C CA . ASN A 1 196 ? 8.471 -4.907 -12.054 1.00 32.96 224 ASN A CA 1
ATOM 1511 C C . ASN A 1 196 ? 9.760 -5.215 -12.817 1.00 33.23 224 ASN A C 1
ATOM 1512 O O . ASN A 1 196 ? 10.284 -6.327 -12.732 1.00 33.98 224 ASN A O 1
ATOM 1517 N N . GLY A 1 197 ? 10.262 -4.245 -13.572 1.00 32.28 225 GLY A N 1
ATOM 1518 C CA . GLY A 1 197 ? 11.520 -4.406 -14.272 1.00 33.75 225 GLY A CA 1
ATOM 1519 C C . GLY A 1 197 ? 11.380 -4.525 -15.777 1.00 32.90 225 GLY A C 1
ATOM 1520 O O . GLY A 1 197 ? 12.294 -4.196 -16.531 1.00 35.17 225 GLY A O 1
ATOM 1521 N N . GLY A 1 198 ? 10.223 -4.990 -16.228 1.00 30.66 226 GLY A N 1
ATOM 1522 C CA . GLY A 1 198 ? 10.005 -5.178 -17.647 1.00 29.36 226 GLY A CA 1
ATOM 1523 C C . GLY A 1 198 ? 10.135 -3.877 -18.402 1.00 31.63 226 GLY A C 1
ATOM 1524 O O . GLY A 1 198 ? 9.897 -2.812 -17.847 1.00 31.99 226 GLY A O 1
ATOM 1525 N N . ALA A 1 199 ? 10.550 -3.963 -19.654 1.00 21.30 227 ALA A N 1
ATOM 1526 C CA . ALA A 1 199 ? 10.563 -2.793 -20.534 1.00 20.32 227 ALA A CA 1
ATOM 1527 C C . ALA A 1 199 ? 9.899 -3.230 -21.804 1.00 20.92 227 ALA A C 1
ATOM 1528 O O . ALA A 1 199 ? 10.109 -4.363 -22.242 1.00 22.87 227 ALA A O 1
ATOM 1530 N N . THR A 1 200 ? 9.090 -2.356 -22.384 1.00 20.35 228 THR A N 1
ATOM 1531 C CA . THR A 1 200 ? 8.425 -2.670 -23.647 1.00 17.76 228 THR A CA 1
ATOM 1532 C C . THR A 1 200 ? 8.217 -1.404 -24.453 1.00 18.02 228 THR A C 1
ATOM 1533 O O . THR A 1 200 ? 8.082 -0.310 -23.905 1.00 19.38 228 THR A O 1
ATOM 1537 N N . VAL A 1 201 ? 8.218 -1.543 -25.765 1.00 17.47 229 VAL A N 1
ATOM 1538 C CA . VAL A 1 201 ? 7.746 -0.455 -26.584 1.00 18.61 229 VAL A CA 1
ATOM 1539 C C . VAL A 1 201 ? 6.233 -0.530 -26.538 1.00 17.03 229 VAL A C 1
ATOM 1540 O O . VAL A 1 201 ? 5.658 -1.601 -26.247 1.00 18.04 229 VAL A O 1
ATOM 1544 N N . ALA A 1 202 ? 5.564 0.587 -26.788 1.00 16.71 230 ALA A N 1
ATOM 1545 C CA . ALA A 1 202 ? 4.120 0.584 -26.752 1.00 12.36 230 ALA A CA 1
ATOM 1546 C C . ALA A 1 202 ? 3.599 1.665 -27.681 1.00 15.17 230 ALA A C 1
ATOM 1547 O O . ALA A 1 202 ? 4.374 2.543 -28.096 1.00 17.04 230 ALA A O 1
ATOM 1549 N N . LEU A 1 203 ? 2.322 1.565 -28.014 1.00 10.53 231 LEU A N 1
ATOM 1550 C CA . LEU A 1 203 ? 1.611 2.697 -28.658 1.00 11.90 231 LEU A CA 1
ATOM 1551 C C . LEU A 1 203 ? 0.586 3.283 -27.693 1.00 13.40 231 LEU A C 1
ATOM 1552 O O . LEU A 1 203 ? -0.205 2.543 -27.056 1.00 13.35 231 LEU A O 1
ATOM 1557 N N . LEU A 1 204 ? 0.575 4.613 -27.529 1.00 12.82 232 LEU A N 1
ATOM 1558 C CA . LEU A 1 204 ? -0.393 5.187 -26.622 1.00 13.89 232 LEU A CA 1
ATOM 1559 C C . LEU A 1 204 ? -1.503 5.842 -27.394 1.00 14.12 232 LEU A C 1
ATOM 1560 O O . LEU A 1 204 ? -1.238 6.836 -28.113 1.00 15.07 232 LEU A O 1
ATOM 1565 N N . PRO A 1 205 ? -2.734 5.362 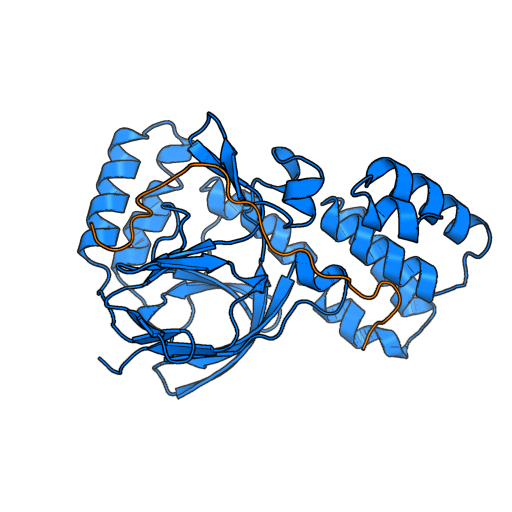-27.268 1.00 13.74 233 PRO A N 1
ATOM 1566 C CA . PRO A 1 205 ? -3.902 6.072 -27.823 1.00 13.33 233 PRO A CA 1
ATOM 1567 C C . PRO A 1 205 ? -3.900 7.485 -27.316 1.00 11.44 233 PRO A C 1
ATOM 1568 O O . PRO A 1 205 ? -3.966 7.761 -26.119 1.00 14.30 233 PRO A O 1
ATOM 1572 N N . ALA A 1 206 ? -3.802 8.401 -28.265 1.00 10.68 234 ALA A N 1
ATOM 1573 C CA . ALA A 1 206 ? -3.372 9.757 -27.946 1.00 14.77 234 ALA A CA 1
ATOM 1574 C C . ALA A 1 206 ? -4.535 10.726 -27.832 1.00 14.85 234 ALA A C 1
ATOM 1575 O O . ALA A 1 206 ? -4.350 11.881 -27.404 1.00 16.98 234 ALA A O 1
ATOM 1577 N N . ARG A 1 207 ? -5.717 10.306 -28.243 1.00 12.27 235 ARG A N 1
ATOM 1578 C CA . ARG A 1 207 ? -6.895 11.141 -28.153 1.00 14.50 235 ARG A CA 1
ATOM 1579 C C . ARG A 1 207 ? -7.938 10.443 -27.323 1.00 13.59 235 ARG A C 1
ATOM 1580 O O . ARG A 1 207 ? -7.979 9.193 -27.281 1.00 14.90 235 ARG A O 1
ATOM 1588 N N . TYR A 1 208 ? -8.810 11.200 -26.670 1.00 11.90 236 TYR A N 1
ATOM 1589 C CA . TYR A 1 208 ? -9.916 10.568 -25.942 1.00 12.38 236 TYR A CA 1
ATOM 1590 C C . TYR A 1 208 ? -10.821 9.799 -26.893 1.00 13.65 236 TYR A C 1
ATOM 1591 O O . TYR A 1 208 ? -10.985 10.150 -28.064 1.00 14.99 236 TYR A O 1
ATOM 1600 N N . ALA A 1 209 ? -11.370 8.698 -26.412 1.00 14.56 237 ALA A N 1
ATOM 1601 C CA . ALA A 1 209 ? -12.086 7.825 -27.338 1.00 15.12 237 ALA A CA 1
ATOM 1602 C C . ALA A 1 209 ? -13.309 8.446 -28.022 1.00 17.90 237 ALA A C 1
ATOM 1603 O O . ALA A 1 209 ? -13.643 8.034 -29.144 1.00 19.43 237 ALA A O 1
ATOM 1605 N N . GLU A 1 210 ? -13.974 9.402 -27.369 1.00 17.80 238 GLU A N 1
ATOM 1606 C CA . GLU A 1 210 ? -15.139 10.081 -27.926 1.00 18.74 238 GLU A CA 1
ATOM 1607 C C . GLU A 1 210 ? -14.746 11.137 -28.968 1.00 15.71 238 GLU A C 1
ATOM 1608 O O . GLU A 1 210 ? -15.613 11.715 -29.586 1.00 19.16 238 GLU A O 1
ATOM 1614 N N . THR A 1 211 ? -13.455 11.374 -29.166 1.00 15.26 239 THR A N 1
ATOM 1615 C CA . THR A 1 211 ? -13.055 12.432 -30.119 1.00 15.18 239 THR A CA 1
ATOM 1616 C C . THR A 1 211 ? -13.562 12.224 -31.564 1.00 16.76 239 THR A C 1
ATOM 1617 O O . THR A 1 211 ? -13.943 13.177 -32.261 1.00 15.51 239 THR A O 1
ATOM 1621 N N . VAL A 1 212 ? -13.542 10.982 -32.043 1.00 16.86 240 VAL A N 1
ATOM 1622 C CA . VAL A 1 212 ? -13.876 10.763 -33.440 1.00 17.31 240 VAL A CA 1
ATOM 1623 C C . VAL A 1 212 ? -15.331 11.091 -33.663 1.00 18.77 240 VAL A C 1
ATOM 1624 O O . VAL A 1 212 ? -15.681 11.773 -34.620 1.00 21.20 240 VAL A O 1
ATOM 1628 N N . GLU A 1 213 ? -16.199 10.628 -32.771 1.00 18.74 241 GLU A N 1
ATOM 1629 C CA . GLU A 1 213 ? -17.620 10.788 -33.005 1.00 22.32 241 GLU A CA 1
ATOM 1630 C C . GLU A 1 213 ? -18.104 12.177 -32.602 1.00 23.77 241 GLU A C 1
ATOM 1631 O O . GLU A 1 213 ? -18.985 12.737 -33.254 1.00 26.77 241 GLU A O 1
ATOM 1637 N N . HIS A 1 214 ? -17.529 12.735 -31.530 1.00 21.09 242 HIS A N 1
ATOM 1638 C CA . HIS A 1 214 ? -18.137 13.935 -30.939 1.00 23.36 242 HIS A CA 1
ATOM 1639 C C . HIS A 1 214 ? -17.247 15.168 -30.943 1.00 21.80 242 HIS A C 1
ATOM 1640 O O . HIS A 1 214 ? -17.714 16.259 -30.625 1.00 23.85 242 HIS A O 1
ATOM 1647 N N . GLY A 1 215 ? -15.982 15.012 -31.317 1.00 19.90 243 GLY A N 1
ATOM 1648 C CA . GLY A 1 215 ? -15.119 16.163 -31.458 1.00 19.04 243 GLY A CA 1
ATOM 1649 C C . GLY A 1 215 ? -15.263 16.869 -32.786 1.00 21.13 243 GLY A C 1
ATOM 1650 O O . GLY A 1 215 ? -16.066 16.454 -33.659 1.00 23.01 243 GLY A O 1
ATOM 1651 N N . ASP A 1 216 ? -14.533 17.971 -32.936 1.00 19.01 244 ASP A N 1
ATOM 1652 C CA . ASP A 1 216 ? -14.398 18.589 -34.247 1.00 18.68 244 ASP A CA 1
ATOM 1653 C C . ASP A 1 216 ? -13.070 18.188 -34.905 1.00 19.62 244 ASP A C 1
ATOM 1654 O O . ASP A 1 216 ? -12.283 17.404 -34.328 1.00 17.51 244 ASP A O 1
ATOM 1659 N N . ASP A 1 217 ? -12.821 18.695 -36.110 1.00 20.41 245 ASP A N 1
ATOM 1660 C CA . ASP A 1 217 ? -11.571 18.325 -36.783 1.00 20.13 245 ASP A CA 1
ATOM 1661 C C . ASP A 1 217 ? -10.352 18.673 -35.952 1.00 18.78 245 ASP A C 1
ATOM 1662 O O . ASP A 1 217 ? -9.376 17.894 -35.900 1.00 17.49 245 ASP A O 1
ATOM 1667 N N . ALA A 1 218 ? -10.379 19.843 -35.302 1.00 18.90 246 ALA A N 1
ATOM 1668 C CA . ALA A 1 218 ? -9.254 20.238 -34.480 1.00 17.99 246 ALA A CA 1
ATOM 1669 C C . ALA A 1 218 ? -9.009 19.253 -33.333 1.00 15.37 246 ALA A C 1
ATOM 1670 O O . ALA A 1 218 ? -7.854 18.935 -33.031 1.00 16.89 246 ALA A O 1
ATOM 1672 N N . ALA A 1 219 ? -10.075 18.761 -32.710 1.00 15.84 247 ALA A N 1
ATOM 1673 C CA . ALA A 1 219 ? -9.905 17.776 -31.649 1.00 14.32 247 ALA A CA 1
ATOM 1674 C C . ALA A 1 219 ? -9.371 16.455 -32.224 1.00 14.34 247 ALA A C 1
ATOM 1675 O O . ALA A 1 219 ? -8.512 15.824 -31.596 1.00 14.85 247 ALA A O 1
ATOM 1677 N N . ARG A 1 220 ? -9.847 16.086 -33.412 1.00 14.57 248 ARG A N 1
ATOM 1678 C CA . ARG A 1 220 ? -9.380 14.828 -34.000 1.00 15.00 248 ARG A CA 1
ATOM 1679 C C . ARG A 1 220 ? -7.901 14.928 -34.349 1.00 13.89 248 ARG A C 1
ATOM 1680 O O . ARG A 1 220 ? -7.183 13.945 -34.315 1.00 16.75 248 ARG A O 1
ATOM 1688 N N . LEU A 1 221 ? -7.438 16.138 -34.667 1.00 13.87 249 LEU A N 1
ATOM 1689 C CA . LEU A 1 221 ? -6.016 16.363 -34.927 1.00 13.96 249 LEU A CA 1
ATOM 1690 C C . LEU A 1 221 ? -5.180 16.613 -33.656 1.00 15.91 249 LEU A C 1
ATOM 1691 O O . LEU A 1 221 ? -3.979 16.839 -33.754 1.00 16.64 249 LEU A O 1
ATOM 1696 N N . GLY A 1 222 ? -5.809 16.561 -32.487 1.00 14.55 250 GLY A N 1
ATOM 1697 C CA . GLY A 1 222 ? -5.089 16.756 -31.208 1.00 14.42 250 GLY A CA 1
ATOM 1698 C C . GLY A 1 222 ? -4.590 18.183 -30.957 1.00 15.59 250 GLY A C 1
ATOM 1699 O O . GLY A 1 222 ? -3.659 18.399 -30.178 1.00 15.22 250 GLY A O 1
ATOM 1700 N N . ARG A 1 223 ? -5.219 19.157 -31.620 1.00 15.17 251 ARG A N 1
ATOM 1701 C CA . ARG A 1 223 ? -4.828 20.564 -31.550 1.00 13.94 251 ARG A CA 1
ATOM 1702 C C . ARG A 1 223 ? -5.540 21.300 -30.421 1.00 16.15 251 ARG A C 1
ATOM 1703 O O . ARG A 1 223 ? -5.268 22.476 -30.146 1.00 16.70 251 ARG A O 1
ATOM 1711 N N . LYS A 1 224 ? -6.450 20.599 -29.747 1.00 16.07 252 LYS A N 1
ATOM 1712 C CA . LYS A 1 224 ? -7.066 21.139 -28.535 1.00 15.78 252 LYS A CA 1
ATOM 1713 C C . LYS A 1 224 ? -7.505 19.998 -27.645 1.00 15.22 252 LYS A C 1
ATOM 1714 O O . LYS A 1 224 ? -7.556 18.848 -28.093 1.00 15.06 252 LYS A O 1
ATOM 1720 N N . THR A 1 225 ? -7.805 20.309 -26.385 1.00 15.77 253 THR A N 1
ATOM 1721 C CA . THR A 1 225 ? -8.482 19.389 -25.487 1.00 15.17 253 THR A CA 1
ATOM 1722 C C . THR A 1 225 ? -9.660 20.140 -24.905 1.00 18.19 253 THR A C 1
ATOM 1723 O O . THR A 1 225 ? -9.512 21.299 -24.482 1.00 16.78 253 THR A O 1
ATOM 1727 N N . GLU A 1 226 ? -10.839 19.527 -24.886 1.00 17.10 254 GLU A N 1
ATOM 1728 C CA . GLU A 1 226 ? -11.974 20.186 -24.263 1.00 18.98 254 GLU A CA 1
ATOM 1729 C C . GLU A 1 226 ? -12.997 19.181 -23.754 1.00 18.88 254 GLU A C 1
ATOM 1730 O O . GLU A 1 226 ? -12.917 17.990 -24.039 1.00 18.55 254 GLU A O 1
ATOM 1736 N N . TRP A 1 227 ? -13.937 19.669 -22.969 1.00 21.44 255 TRP A N 1
ATOM 1737 C CA . TRP A 1 227 ? -14.954 18.804 -22.382 1.00 21.61 255 TRP A CA 1
ATOM 1738 C C . TRP A 1 227 ? -16.305 19.127 -23.007 1.00 24.85 255 TRP A C 1
ATOM 1739 O O . TRP A 1 227 ? -16.655 20.298 -23.135 1.00 26.97 255 TRP A O 1
ATOM 1750 N N . LEU A 1 228 ? -17.071 18.105 -23.367 1.00 24.38 256 LEU A N 1
ATOM 1751 C CA . LEU A 1 228 ? -18.379 18.330 -23.969 1.00 27.28 256 LEU A CA 1
ATOM 1752 C C . LEU A 1 228 ? -19.416 18.579 -22.888 1.00 29.35 256 LEU A C 1
ATOM 1753 O O . LEU A 1 228 ? -19.137 18.373 -21.704 1.00 27.37 256 LEU A O 1
ATOM 1758 N N . ASP A 1 229 ? -20.609 19.013 -23.278 1.00 35.73 257 ASP A N 1
ATOM 1759 C CA . ASP A 1 229 ? -21.657 19.272 -22.295 1.00 40.05 257 ASP A CA 1
ATOM 1760 C C . ASP A 1 229 ? -21.962 18.015 -21.507 1.00 40.66 257 ASP A C 1
ATOM 1761 O O . ASP A 1 229 ? -22.335 18.076 -20.337 1.00 44.10 257 ASP A O 1
ATOM 1766 N N . SER A 1 230 ? -21.760 16.869 -22.144 1.00 39.97 258 SER A N 1
ATOM 1767 C CA . SER A 1 230 ? -21.905 15.577 -21.494 1.00 39.27 258 SER A CA 1
ATOM 1768 C C . SER A 1 230 ? -20.869 15.314 -20.414 1.00 38.50 258 SER A C 1
ATOM 1769 O O . SER A 1 230 ? -20.973 14.330 -19.688 1.00 40.73 258 SER A O 1
ATOM 1772 N N . GLY A 1 231 ? -19.846 16.158 -20.326 1.00 35.26 259 GLY A N 1
ATOM 1773 C CA . GLY A 1 231 ? -18.808 15.976 -19.330 1.00 30.53 259 GLY A CA 1
ATOM 1774 C C . GLY A 1 231 ? -17.636 15.117 -19.784 1.00 30.38 259 GLY A C 1
ATOM 1775 O O . GLY A 1 231 ? -16.654 14.949 -19.057 1.00 30.03 259 GLY A O 1
ATOM 1776 N N . LEU A 1 232 ? -17.722 14.580 -20.997 1.00 29.28 260 LEU A N 1
ATOM 1777 C CA . LEU A 1 232 ? -16.663 13.711 -21.505 1.00 28.29 260 LEU A CA 1
ATOM 1778 C C . LEU A 1 232 ? -15.626 14.547 -22.250 1.00 24.37 260 LEU A C 1
ATOM 1779 O O . LEU A 1 232 ? -15.995 15.541 -22.885 1.00 24.17 260 LEU A O 1
ATOM 1784 N N . PRO A 1 233 ? -14.339 14.176 -22.168 1.00 26.12 261 PRO A N 1
ATOM 1785 C CA . PRO A 1 233 ? -13.301 14.968 -22.845 1.00 23.19 261 PRO A CA 1
ATOM 1786 C C . PRO A 1 233 ? -13.112 14.507 -24.290 1.00 19.93 261 PRO A C 1
ATOM 1787 O O . PRO A 1 233 ? -13.385 13.353 -24.650 1.00 18.50 261 PRO A O 1
ATOM 1791 N N . VAL A 1 234 ? -12.686 15.443 -25.131 1.00 18.00 262 VAL A N 1
ATOM 1792 C CA . VAL A 1 234 ? -12.330 15.102 -26.499 1.00 15.80 262 VAL A CA 1
ATOM 1793 C C . VAL A 1 234 ? -11.041 15.817 -26.830 1.00 14.59 262 VAL A C 1
ATOM 1794 O O . VAL A 1 234 ? -10.725 16.830 -26.204 1.00 14.79 262 VAL A O 1
ATOM 1798 N N . GLY A 1 235 ? -10.340 15.346 -27.851 1.00 13.85 263 GLY A N 1
ATOM 1799 C CA . GLY A 1 235 ? -9.087 15.940 -28.239 1.00 14.37 263 GLY A CA 1
ATOM 1800 C C . GLY A 1 235 ? -7.885 15.249 -27.636 1.00 13.48 263 GLY A C 1
ATOM 1801 O O . GLY A 1 235 ? -7.920 14.060 -27.209 1.00 14.31 263 GLY A O 1
ATOM 1802 N N . GLN A 1 236 ? -6.800 15.995 -27.552 1.00 13.74 264 GLN A N 1
ATOM 1803 C CA . GLN A 1 236 ? -5.532 15.448 -27.099 1.00 13.81 264 GLN A CA 1
ATOM 1804 C C . GLN A 1 236 ? -5.523 15.059 -25.626 1.00 13.01 264 GLN A C 1
ATOM 1805 O O . GLN A 1 236 ? -5.979 15.802 -24.772 1.00 13.69 264 GLN A O 1
ATOM 1811 N N . ARG A 1 237 ? -4.988 13.866 -25.359 1.00 11.94 265 ARG A N 1
ATOM 1812 C CA . ARG A 1 237 ? -4.772 13.425 -23.969 1.00 11.63 265 ARG A CA 1
ATOM 1813 C C . ARG A 1 237 ? -3.977 14.451 -23.143 1.00 14.29 265 ARG A C 1
ATOM 1814 O O . ARG A 1 237 ? -2.914 14.969 -23.548 1.00 12.61 265 ARG A O 1
ATOM 1822 N N . LEU A 1 238 ? -4.495 14.669 -21.935 1.00 12.30 266 LEU A N 1
ATOM 1823 C CA . LEU A 1 238 ? -3.941 15.622 -20.987 1.00 11.23 266 LEU A CA 1
ATOM 1824 C C . LEU A 1 238 ? -3.658 14.920 -19.670 1.00 14.35 266 LEU A C 1
ATOM 1825 O O . LEU A 1 238 ? -4.518 14.200 -19.164 1.00 17.02 266 LEU A O 1
ATOM 1830 N N . PHE A 1 239 ? -2.465 15.124 -19.135 1.00 13.21 267 PHE A N 1
ATOM 1831 C CA . PHE A 1 239 ? -2.166 14.645 -17.772 1.00 13.84 267 PHE A CA 1
ATOM 1832 C C . PHE A 1 239 ? -2.151 15.815 -16.825 1.00 15.95 267 PHE A C 1
ATOM 1833 O O . PHE A 1 239 ? -1.667 16.908 -17.166 1.00 16.93 267 PHE A O 1
ATOM 1841 N N . VAL A 1 240 ? -2.668 15.590 -15.627 1.00 14.79 268 VAL A N 1
ATOM 1842 C CA . VAL A 1 240 ? -2.722 16.638 -14.643 1.00 14.56 268 VAL A CA 1
ATOM 1843 C C . VAL A 1 240 ? -1.978 16.163 -13.385 1.00 14.31 268 VAL A C 1
ATOM 1844 O O . VAL A 1 240 ? -1.890 14.972 -13.099 1.00 15.17 268 VAL A O 1
ATOM 1848 N N . THR A 1 241 ? -1.400 17.115 -12.666 1.00 16.52 269 THR A N 1
ATOM 1849 C CA . THR A 1 241 ? -0.674 16.826 -11.415 1.00 17.05 269 THR A CA 1
ATOM 1850 C C . THR A 1 241 ? -1.163 17.800 -10.376 1.00 20.10 269 THR A C 1
ATOM 1851 O O . THR A 1 241 ? -1.986 18.662 -10.676 1.00 21.39 269 THR A O 1
ATOM 1855 N N . ASP A 1 242 ? -0.643 17.686 -9.158 1.00 19.99 270 ASP A N 1
ATOM 1856 C CA . ASP A 1 242 ? -0.930 18.655 -8.106 1.00 20.48 270 ASP A CA 1
ATOM 1857 C C . ASP A 1 242 ? -0.409 20.061 -8.454 1.00 23.43 270 ASP A C 1
ATOM 1858 O O . ASP A 1 242 ? -0.834 21.041 -7.841 1.00 25.42 270 ASP A O 1
ATOM 1863 N N . ALA A 1 243 ? 0.507 20.148 -9.415 1.00 21.79 271 ALA A N 1
ATOM 1864 C CA . ALA A 1 243 ? 1.307 21.345 -9.693 1.00 28.29 271 ALA A CA 1
ATOM 1865 C C . ALA A 1 243 ? 1.131 21.972 -11.075 1.00 26.85 271 ALA A C 1
ATOM 1866 O O . ALA A 1 243 ? 1.555 23.135 -11.293 1.00 30.02 271 ALA A O 1
ATOM 1868 N N . GLY A 1 244 ? 0.542 21.248 -11.992 1.00 23.44 272 GLY A N 1
ATOM 1869 C CA . GLY A 1 244 ? 0.470 21.727 -13.360 1.00 20.04 272 GLY A CA 1
ATOM 1870 C C . GLY A 1 244 ? -0.153 20.664 -14.240 1.00 20.12 272 GLY A C 1
ATOM 1871 O O . GLY A 1 244 ? -0.809 19.750 -13.766 1.00 24.76 272 GLY A O 1
ATOM 1872 N N . GLU A 1 245 ? 0.021 20.826 -15.528 1.00 16.66 273 GLU A N 1
ATOM 1873 C CA . GLU A 1 245 ? -0.501 19.867 -16.466 1.00 15.31 273 GLU A CA 1
ATOM 1874 C C . GLU A 1 245 ? 0.401 19.790 -17.676 1.00 17.20 273 GLU A C 1
ATOM 1875 O O . GLU A 1 245 ? 1.115 20.735 -18.002 1.00 20.19 273 GLU A O 1
ATOM 1881 N N . THR A 1 246 ? 0.368 18.609 -18.305 1.00 14.52 274 THR A N 1
ATOM 1882 C CA . THR A 1 246 ? 1.150 18.309 -19.510 1.00 14.77 274 THR A CA 1
ATOM 1883 C C . THR A 1 246 ? 0.323 17.511 -20.499 1.00 13.90 274 THR A C 1
ATOM 1884 O O . THR A 1 246 ? -0.216 16.431 -20.178 1.00 15.44 274 THR A O 1
ATOM 1888 N N . ALA A 1 247 ? 0.208 18.027 -21.713 1.00 14.04 275 ALA A N 1
ATOM 1889 C CA . ALA A 1 247 ? -0.429 17.284 -22.777 1.00 12.96 275 ALA A CA 1
ATOM 1890 C C . ALA A 1 247 ? 0.499 16.181 -23.283 1.00 10.95 275 ALA A C 1
ATOM 1891 O O . ALA A 1 247 ? 1.724 16.344 -23.263 1.00 14.51 275 ALA A O 1
ATOM 1893 N N . LEU A 1 248 ? -0.091 15.055 -23.698 1.00 12.02 276 LEU A N 1
ATOM 1894 C CA . LEU A 1 248 ? 0.681 13.892 -24.103 1.00 15.85 276 LEU A CA 1
ATOM 1895 C C . LEU A 1 248 ? 1.706 14.204 -25.203 1.00 14.99 276 LEU A C 1
ATOM 1896 O O . LEU A 1 248 ? 2.867 13.763 -25.120 1.00 13.87 276 LEU A O 1
ATOM 1901 N N . PHE A 1 249 ? 1.313 14.991 -26.220 1.00 13.56 277 PHE A N 1
ATOM 1902 C CA . PHE A 1 249 ? 2.268 15.291 -27.318 1.00 14.54 277 PHE A CA 1
ATOM 1903 C C . PHE A 1 249 ? 3.501 16.073 -26.835 1.00 15.01 277 PHE A C 1
ATOM 1904 O O . PHE A 1 249 ? 4.498 16.152 -27.528 1.00 18.43 277 PHE A O 1
ATOM 1912 N N . ASP A 1 250 ? 3.394 16.730 -25.668 1.00 13.40 278 ASP A N 1
ATOM 1913 C CA . ASP A 1 250 ? 4.475 17.550 -25.136 1.00 18.02 278 ASP A CA 1
ATOM 1914 C C . ASP A 1 250 ? 5.298 16.817 -24.064 1.00 16.51 278 ASP A C 1
ATOM 1915 O O . ASP A 1 250 ? 6.309 17.349 -23.571 1.00 20.03 278 ASP A O 1
ATOM 1920 N N . LEU A 1 251 ? 4.883 15.599 -23.722 1.00 16.93 279 LEU A N 1
ATOM 1921 C CA . LEU A 1 251 ? 5.548 14.815 -22.692 1.00 18.69 279 LEU A CA 1
ATOM 1922 C C . LEU A 1 251 ? 6.812 14.211 -23.297 1.00 21.39 279 LEU A C 1
ATOM 1923 O O . LEU A 1 251 ? 6.791 13.798 -24.438 1.00 25.39 279 LEU A O 1
ATOM 1928 N N . 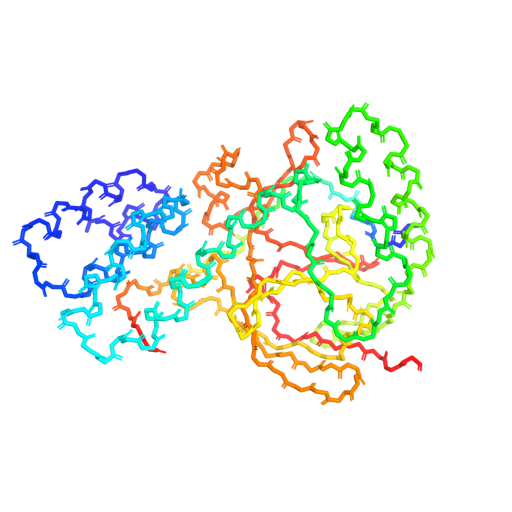ARG A 1 252 ? 7.933 14.195 -22.589 1.00 20.67 280 ARG A N 1
ATOM 1929 C CA . ARG A 1 252 ? 9.113 13.552 -23.145 1.00 20.72 280 ARG A CA 1
ATOM 1930 C C . ARG A 1 252 ? 9.565 12.491 -22.179 1.00 22.78 280 ARG A C 1
ATOM 1931 O O . ARG A 1 252 ? 9.665 11.338 -22.535 1.00 23.31 280 ARG A O 1
ATOM 1939 N N . GLU A 1 253 ? 9.805 12.889 -20.941 1.00 22.78 281 GLU A N 1
ATOM 1940 C CA . GLU A 1 253 ? 10.201 11.919 -19.915 1.00 25.55 281 GLU A CA 1
ATOM 1941 C C . GLU A 1 253 ? 9.303 12.026 -18.690 1.00 24.99 281 GLU A C 1
ATOM 1942 O O . GLU A 1 253 ? 9.047 13.110 -18.153 1.00 25.87 281 GLU A O 1
ATOM 1948 N N . LEU A 1 254 ? 8.803 10.883 -18.258 1.00 21.25 282 LEU A N 1
ATOM 1949 C CA . LEU A 1 254 ? 8.018 10.787 -17.037 1.00 19.92 282 LEU A CA 1
ATOM 1950 C C . LEU A 1 254 ? 8.662 9.712 -16.186 1.00 20.43 282 LEU A C 1
ATOM 1951 O O . LEU A 1 254 ? 8.978 8.649 -16.705 1.00 21.98 282 LEU A O 1
ATOM 1956 N N . ASP A 1 255 ? 8.915 9.996 -14.910 1.00 21.37 283 ASP A N 1
ATOM 1957 C CA . ASP A 1 255 ? 9.517 8.998 -14.019 1.00 24.98 283 ASP A CA 1
ATOM 1958 C C . ASP A 1 255 ? 8.742 9.009 -12.711 1.00 26.28 283 ASP A C 1
ATOM 1959 O O . ASP A 1 255 ? 8.385 10.067 -12.204 1.00 26.62 283 ASP A O 1
ATOM 1964 N N . PHE A 1 256 ? 8.465 7.827 -12.184 1.00 23.22 284 PHE A N 1
ATOM 1965 C CA . PHE A 1 256 ? 7.867 7.686 -10.861 1.00 24.29 284 PHE A CA 1
ATOM 1966 C C . PHE A 1 256 ? 8.879 7.211 -9.837 1.00 27.24 284 PHE A C 1
ATOM 1967 O O . PHE A 1 256 ? 9.723 6.358 -10.125 1.00 28.98 284 PHE A O 1
ATOM 1975 N N . GLU A 1 257 ? 8.807 7.772 -8.632 1.00 27.43 285 GLU A N 1
ATOM 1976 C CA . GLU A 1 257 ? 9.643 7.308 -7.534 1.00 32.15 285 GLU A CA 1
ATOM 1977 C C . GLU A 1 257 ? 9.187 5.931 -7.082 1.00 35.79 285 GLU A C 1
ATOM 1978 O O . GLU A 1 257 ? 7.984 5.688 -6.956 1.00 35.75 285 GLU A O 1
ATOM 1984 N N . PRO A 1 258 ? 10.149 5.022 -6.852 1.00 39.28 286 PRO A N 1
ATOM 1985 C CA . PRO A 1 258 ? 9.879 3.704 -6.275 1.00 42.93 286 PRO A CA 1
ATOM 1986 C C . PRO A 1 258 ? 9.057 3.804 -4.996 1.00 46.06 286 PRO A C 1
ATOM 1987 O O . PRO A 1 258 ? 9.281 4.715 -4.179 1.00 41.99 286 PRO A O 1
ATOM 1991 N N . THR A 1 259 ? 8.130 2.858 -4.843 1.00 51.72 287 THR A N 1
ATOM 1992 C CA . THR A 1 259 ? 7.234 2.769 -3.692 1.00 57.74 287 THR A CA 1
ATOM 1993 C C . THR A 1 259 ? 7.853 1.995 -2.530 1.00 62.31 287 THR A C 1
ATOM 1994 O O . THR A 1 259 ? 8.273 0.849 -2.692 1.00 64.84 287 THR A O 1
ATOM 1998 N N . GLN B 2 8 ? -8.385 15.733 -3.345 1.00 47.48 8 GLN B N 1
ATOM 1999 C CA . GLN B 2 8 ? -8.066 16.486 -4.557 1.00 43.76 8 GLN B CA 1
ATOM 2000 C C . GLN B 2 8 ? -7.169 15.670 -5.492 1.00 37.17 8 GLN B C 1
ATOM 2001 O O . GLN B 2 8 ? -7.004 16.019 -6.677 1.00 33.50 8 GLN B O 1
ATOM 2003 N N . LYS B 2 9 ? -6.593 14.587 -4.968 1.00 35.20 9 LYS B N 1
ATOM 2004 C CA . LYS B 2 9 ? -5.659 13.795 -5.780 1.00 30.13 9 LYS B CA 1
ATOM 2005 C C . LYS B 2 9 ? -6.313 13.282 -7.048 1.00 27.56 9 LYS B C 1
ATOM 2006 O O . LYS B 2 9 ? -7.483 12.876 -7.066 1.00 26.29 9 LYS B O 1
ATOM 2012 N N . PHE B 2 10 ? -5.544 13.405 -8.124 1.00 22.28 10 PHE B N 1
ATOM 2013 C CA . PHE B 2 10 ? -5.875 12.867 -9.445 1.00 19.54 10 PHE B CA 1
ATOM 2014 C C . PHE B 2 10 ? -6.961 13.678 -10.157 1.00 22.22 10 PHE B C 1
ATOM 2015 O O . PHE B 2 10 ? -7.482 13.233 -11.185 1.00 22.56 10 PHE B O 1
ATOM 2023 N N . ILE B 2 11 ? -7.318 14.843 -9.639 1.00 24.39 11 ILE B N 1
ATOM 2024 C CA . ILE B 2 11 ? -8.448 15.568 -10.225 1.00 29.72 11 ILE B CA 1
ATOM 2025 C C . ILE B 2 11 ? -7.975 16.811 -10.950 1.00 31.32 11 ILE B C 1
ATOM 2026 O O . ILE B 2 11 ? -7.310 17.647 -10.346 1.00 32.94 11 ILE B O 1
ATOM 2031 N N . ALA B 2 12 ? -8.328 16.950 -12.232 1.00 31.75 12 ALA B N 1
ATOM 2032 C CA . ALA B 2 12 ? -8.071 18.201 -12.928 1.00 34.44 12 ALA B CA 1
ATOM 2033 C C . ALA B 2 12 ? -8.922 19.309 -12.331 1.00 39.39 12 ALA B C 1
ATOM 2034 O O . ALA B 2 12 ? -10.142 19.195 -12.241 1.00 39.41 12 ALA B O 1
ATOM 2036 N N . ARG B 2 13 ? -8.284 20.404 -11.958 1.00 42.62 13 ARG B N 1
ATOM 2037 C CA . ARG B 2 13 ? -9.003 21.483 -11.295 1.00 45.46 13 ARG B CA 1
ATOM 2038 C C . ARG B 2 13 ? -9.774 22.358 -12.291 1.00 41.22 13 ARG B C 1
ATOM 2039 O O . ARG B 2 13 ? -10.728 23.034 -11.927 1.00 44.52 13 ARG B O 1
ATOM 2047 N N . ASN B 2 14 ? -9.366 22.315 -13.545 1.00 34.42 14 ASN B N 1
ATOM 2048 C CA . ASN B 2 14 ? -9.916 23.180 -14.577 1.00 34.48 14 ASN B CA 1
ATOM 2049 C C . ASN B 2 14 ? -10.404 22.336 -15.761 1.00 30.16 14 ASN B C 1
ATOM 2050 O O . ASN B 2 14 ? -9.662 21.503 -16.228 1.00 26.38 14 ASN B O 1
ATOM 2055 N N . ARG B 2 15 ? -11.646 22.528 -16.209 1.00 27.50 15 ARG B N 1
ATOM 2056 C CA . ARG B 2 15 ? -12.120 21.838 -17.416 1.00 27.82 15 ARG B CA 1
ATOM 2057 C C . ARG B 2 15 ? -12.463 22.806 -18.546 1.00 26.13 15 ARG B C 1
ATOM 2058 O O . ARG B 2 15 ? -13.302 22.507 -19.404 1.00 28.46 15 ARG B O 1
ATOM 2066 N N . ALA B 2 16 ? -11.783 23.944 -18.563 1.00 25.14 16 ALA B N 1
ATOM 2067 C CA . ALA B 2 16 ? -11.876 24.870 -19.682 1.00 24.55 16 ALA B CA 1
ATOM 2068 C C . ALA B 2 16 ? -11.116 24.286 -20.861 1.00 22.90 16 ALA B C 1
ATOM 2069 O O . ALA B 2 16 ? -10.174 23.493 -20.681 1.00 21.97 16 ALA B O 1
ATOM 2071 N N . PRO B 2 17 ? -11.498 24.684 -22.080 1.00 23.00 17 PRO B N 1
ATOM 2072 C CA . PRO B 2 17 ? -10.712 24.193 -23.218 1.00 21.68 17 PRO B CA 1
ATOM 2073 C C . PRO B 2 17 ? -9.233 24.558 -23.146 1.00 20.10 17 PRO B C 1
ATOM 2074 O O . PRO B 2 17 ? -8.878 25.663 -22.689 1.00 21.62 17 PRO B O 1
ATOM 2078 N N . ARG B 2 18 ? -8.379 23.678 -23.644 1.00 19.19 18 ARG B N 1
ATOM 2079 C CA . ARG B 2 18 ? -6.943 23.892 -23.671 1.00 18.35 18 ARG B CA 1
ATOM 2080 C C . ARG B 2 18 ? -6.465 24.098 -25.087 1.00 18.68 18 ARG B C 1
ATOM 2081 O O . ARG B 2 18 ? -6.731 23.260 -25.976 1.00 19.01 18 ARG B O 1
ATOM 2089 N N . VAL B 2 19 ? -5.798 25.221 -25.330 1.00 17.75 19 VAL B N 1
ATOM 2090 C CA . VAL B 2 19 ? -5.134 25.438 -26.603 1.00 19.10 19 VAL B CA 1
ATOM 2091 C C . VAL B 2 19 ? -3.822 24.658 -26.525 1.00 20.14 19 VAL B C 1
ATOM 2092 O O . VAL B 2 19 ? -3.262 24.486 -25.449 1.00 21.87 19 VAL B O 1
ATOM 2096 N N . GLN B 2 20 ? -3.381 24.084 -27.637 1.00 20.05 20 GLN B N 1
ATOM 2097 C CA . GLN B 2 20 ? -2.203 23.224 -27.621 1.00 19.60 20 GLN B CA 1
ATOM 2098 C C . GLN B 2 20 ? -1.197 23.684 -28.643 1.00 21.53 20 GLN B C 1
ATOM 2099 O O . GLN B 2 20 ? -1.549 24.423 -29.594 1.00 22.38 20 GLN B O 1
ATOM 2105 N N . ILE B 2 21 ? 0.041 23.263 -28.431 1.00 18.85 21 ILE B N 1
ATOM 2106 C CA . ILE B 2 21 ? 1.092 23.322 -29.438 1.00 19.78 21 ILE B CA 1
ATOM 2107 C C . ILE B 2 21 ? 0.693 22.426 -30.596 1.00 19.49 21 ILE B C 1
ATOM 2108 O O . ILE B 2 21 ? 0.287 21.284 -30.384 1.00 19.40 21 ILE B O 1
ATOM 2113 N N . GLU B 2 22 ? 0.809 22.938 -31.818 1.00 19.82 22 GLU B N 1
ATOM 2114 C CA . GLU B 2 22 ? 0.530 22.110 -32.994 1.00 20.22 22 GLU B CA 1
ATOM 2115 C C . GLU B 2 22 ? 1.843 21.635 -33.595 1.00 21.68 22 GLU B C 1
ATOM 2116 O O . GLU B 2 22 ? 2.844 22.348 -33.581 1.00 23.45 22 GLU B O 1
ATOM 2122 N N . TYR B 2 23 ? 1.855 20.397 -34.078 1.00 21.41 23 TYR B N 1
ATOM 2123 C CA . TYR B 2 23 ? 3.061 19.773 -34.619 1.00 23.71 23 TYR B CA 1
ATOM 2124 C C . TYR B 2 23 ? 2.908 19.562 -36.116 1.00 27.07 23 TYR B C 1
ATOM 2125 O O . TYR B 2 23 ? 1.864 19.104 -36.573 1.00 29.77 23 TYR B O 1
ATOM 2134 N N . ASP B 2 24 ? 3.944 19.921 -36.862 1.00 25.77 24 ASP B N 1
ATOM 2135 C CA . ASP B 2 24 ? 3.977 19.628 -38.294 1.00 29.75 24 ASP B CA 1
ATOM 2136 C C . ASP B 2 24 ? 4.408 18.176 -38.435 1.00 31.24 24 ASP B C 1
ATOM 2137 O O . ASP B 2 24 ? 5.436 17.769 -37.902 1.00 34.82 24 ASP B O 1
ATOM 2142 N N . VAL B 2 25 ? 3.593 17.350 -39.077 1.00 28.70 25 VAL B N 1
ATOM 2143 C CA . VAL B 2 25 ? 3.916 15.944 -39.095 1.00 23.16 25 VAL B CA 1
ATOM 2144 C C . VAL B 2 25 ? 4.127 15.496 -40.521 1.00 23.47 25 VAL B C 1
ATOM 2145 O O . VAL B 2 25 ? 3.649 16.146 -41.465 1.00 27.78 25 VAL B O 1
ATOM 2149 N N . GLU B 2 26 ? 4.892 14.423 -40.666 1.00 23.50 26 GLU B N 1
ATOM 2150 C CA . GLU B 2 26 ? 5.139 13.826 -41.976 1.00 24.88 26 GLU B CA 1
ATOM 2151 C C . GLU B 2 26 ? 3.953 13.007 -42.439 1.00 23.74 26 GLU B C 1
ATOM 2152 O O . GLU B 2 26 ? 3.233 12.416 -41.641 1.00 21.59 26 GLU B O 1
ATOM 2158 N N . LEU B 2 27 ? 3.761 12.964 -43.752 1.00 24.55 27 LEU B N 1
ATOM 2159 C CA . LEU B 2 27 ? 2.566 12.351 -44.312 1.00 23.35 27 LEU B CA 1
ATOM 2160 C C . LEU B 2 27 ? 2.856 11.095 -45.111 1.00 23.66 27 LEU B C 1
ATOM 2161 O O . LEU B 2 27 ? 1.966 10.275 -45.306 1.00 23.87 27 LEU B O 1
ATOM 2166 N N . TYR B 2 28 ? 4.087 10.956 -45.594 1.00 27.09 28 TYR B N 1
ATOM 2167 C CA . TYR B 2 28 ? 4.364 9.921 -46.584 1.00 28.99 28 TYR B CA 1
ATOM 2168 C C . TYR B 2 28 ? 5.271 8.777 -46.143 1.00 32.46 28 TYR B C 1
ATOM 2169 O O . TYR B 2 28 ? 5.503 7.857 -46.926 1.00 35.93 28 TYR B O 1
ATOM 2178 N N . GLY B 2 29 ? 5.744 8.799 -44.904 1.00 34.44 29 GLY B N 1
ATOM 2179 C CA . GLY B 2 29 ? 6.732 7.825 -44.463 1.00 35.99 29 GLY B CA 1
ATOM 2180 C C . GLY B 2 29 ? 6.157 6.599 -43.778 1.00 33.81 29 GLY B C 1
ATOM 2181 O O . GLY B 2 29 ? 5.138 6.688 -43.118 1.00 29.58 29 GLY B O 1
ATOM 2182 N N . ALA B 2 30 ? 6.811 5.449 -43.939 1.00 36.87 30 ALA B N 1
ATOM 2183 C CA . ALA B 2 30 ? 6.348 4.230 -43.279 1.00 40.24 30 ALA B CA 1
ATOM 2184 C C . ALA B 2 30 ? 7.458 3.517 -42.509 1.00 45.47 30 ALA B C 1
ATOM 2185 O O . ALA B 2 30 ? 7.380 2.307 -42.289 1.00 50.53 30 ALA B O 1
ATOM 2187 N N . GLU B 2 31 ? 8.495 4.244 -42.120 1.00 45.51 31 GLU B N 1
ATOM 2188 C CA . GLU B 2 31 ? 9.533 3.654 -41.274 1.00 48.34 31 GLU B CA 1
ATOM 2189 C C . GLU B 2 31 ? 9.990 4.639 -40.193 1.00 49.92 31 GLU B C 1
ATOM 2190 O O . GLU B 2 31 ? 10.088 4.291 -39.009 1.00 50.88 31 GLU B O 1
#

Organism: Pseudomonas aeruginosa (strain ATCC 15692 / DSM 22644 / CIP 104116 / JCM 14847 / LMG 12228 / 1C / PRS 101 / PAO1) (NCBI:txid208964)

Foldseek 3Di:
DLVVCVVVLNLVVSLVVLVVVCVVVVLPLVSLVVNLLSCVLLLVLVVSLVSLVSSCVSPVVCVVVSVVVNLVSVQLVVQVCQQCLNDDFAEPDDDDPLVVLLSVLSNCVNVVNNVVSVVSLVVSLVRQDAFWWDQPNHIFRHKAWPFSSGGQWFWWAFPSGTHIYRNLQFFKKFFAADDDSNCQQWTWMWTATLVGDIGIITGGFWRSCQNPPNGSCQSSQVDWDADPVRGITRGIKMAGPPGIDTPNRGGMIGTDRD/DPPDDPDDDDDDDDDDDDDDDDDD

InterPro domains:
  IPR009211 Type VI secretion system accessory component TagJ [PF07024] (159-274)
  IPR009211 Type VI secretion system accessory component TagJ [PIRSF029288] (23-279)
  IPR011990 Tetratricopeptide-like helical domain superfamily [G3DSA:1.25.40.10] (18-106)

B-factor: mean 26.44, std 10.48, range [10.1, 70.37]